Protein AF-A0AAU7KB43-F1 (afdb_monomer)

InterPro domains:
  IPR034660 DinB/YfiT-like putative metalloenzymes [G3DSA:1.20.120.450] (26-171)
  IPR034660 DinB/YfiT-like putative metalloenzymes [SSF109854] (47-167)

Radius of gyration: 18.93 Å; Cα contacts (8 Å, |Δi|>4): 191; chains: 1; bounding box: 60×30×42 Å

Solvent-accessible surface area (backbone atoms only — not comparable to full-atom values): 11422 Å² total; per-residue (Å²): 134,86,83,63,53,48,101,84,68,46,85,56,67,71,83,41,71,68,46,41,49,47,41,70,69,68,39,68,70,76,80,77,79,74,35,66,24,77,86,40,46,70,53,51,55,45,50,56,52,48,63,56,45,54,60,58,72,53,59,89,65,53,65,80,57,29,71,40,39,83,93,51,73,37,67,20,54,32,56,48,51,38,52,58,45,38,51,50,52,56,53,24,39,77,73,71,48,84,68,94,58,98,36,51,81,68,43,47,93,34,44,68,90,64,82,99,59,86,68,72,53,65,68,56,48,50,52,51,40,67,60,50,49,63,58,37,50,52,52,59,33,65,34,41,66,70,61,33,60,39,76,43,86,45,81,83,46,78,44,34,42,46,59,50,51,49,20,61,71,66,50,40,72,64,91,60,97,44,70,76,56,55,71,48,63,82,58,66,67,134

Secondary structure (DSSP, 8-state):
----B-TTSPBP-TTSHHHHHHHHHHS-SS-----SSGGGHHHHHHHHHHHHHHHHHTTT--HHHHT--TTSSSPPHHHHHHHHHHHHHHHHHHTT-----TTHHHHGGG----TT--PPPHHHHHHHHHHHHHHHHHHHHH--HHHHTPEEEETTEEEEHHHHHHHHHHTPPPS-TTS-SSSS-SS---

Foldseek 3Di:
DDQQADPVRDHDDCPDPVNVVCCPPVPDPPCPLPAQDPLCPVLLVLLVVVLVVVVVVCPPDDQVQQCDPVPDQWHGNLQLLLLLLVLLCVLLVLLVNNDDALNCVVCPLHDDDDPPDRHDGPVRSNVSSVVSSVSSSVSSRHDDPVSQQDWDDAVFDIDGSVVSSCCQSVLDDDPPPGHPHHSNRSTHDD

pLDDT: mean 81.18, std 18.62, range [37.91, 98.31]

Organism: NCBI:txid3149230

Structure (mmCIF, N/CA/C/O backbone):
data_AF-A0AAU7KB43-F1
#
_entry.id   AF-A0AAU7KB43-F1
#
loop_
_atom_site.group_PDB
_atom_site.id
_atom_site.type_symbol
_atom_site.label_atom_id
_atom_site.label_alt_id
_atom_site.label_comp_id
_atom_site.label_asym_id
_atom_site.label_entity_id
_atom_site.label_seq_id
_atom_site.pdbx_PDB_ins_code
_atom_site.Cartn_x
_atom_site.Cartn_y
_atom_site.Cartn_z
_atom_site.occupancy
_atom_site.B_iso_or_equiv
_atom_site.auth_seq_id
_atom_site.auth_comp_id
_atom_site.auth_asym_id
_atom_site.auth_atom_id
_atom_site.pdbx_PDB_model_num
ATOM 1 N N . MET A 1 1 ? 38.965 2.404 2.030 1.00 37.91 1 MET A N 1
ATOM 2 C CA . MET A 1 1 ? 38.355 2.187 3.359 1.00 37.91 1 MET A CA 1
ATOM 3 C C . MET A 1 1 ? 37.377 3.333 3.569 1.00 37.91 1 MET A C 1
ATOM 5 O O . MET A 1 1 ? 37.852 4.463 3.550 1.00 37.91 1 MET A O 1
ATOM 9 N N . PRO A 1 2 ? 36.051 3.115 3.601 1.00 43.31 2 PRO A N 1
ATOM 10 C CA . PRO A 1 2 ? 35.123 4.234 3.714 1.00 43.31 2 PRO A CA 1
ATOM 11 C C . PRO A 1 2 ? 35.203 4.833 5.126 1.00 43.31 2 PRO A C 1
ATOM 13 O O . PRO A 1 2 ? 35.286 4.100 6.113 1.00 43.31 2 PRO A O 1
ATOM 16 N N . LEU A 1 3 ? 35.244 6.164 5.193 1.00 44.00 3 LEU A N 1
ATOM 17 C CA . LEU A 1 3 ? 35.245 6.949 6.429 1.00 44.00 3 LEU A CA 1
ATOM 18 C C . LEU A 1 3 ? 33.917 6.756 7.176 1.00 44.00 3 LEU A C 1
ATOM 20 O O . LEU A 1 3 ? 32.848 6.763 6.572 1.00 44.00 3 LEU A O 1
ATOM 24 N N . LYS A 1 4 ? 34.014 6.555 8.491 1.00 60.66 4 LYS A N 1
ATOM 25 C CA . LYS A 1 4 ? 32.954 6.096 9.402 1.00 60.66 4 LYS A CA 1
ATOM 26 C C . LYS A 1 4 ? 32.396 7.255 10.244 1.00 60.66 4 LYS A C 1
ATOM 28 O O . LYS A 1 4 ? 32.398 7.188 11.471 1.00 60.66 4 LYS A O 1
ATOM 33 N N . ILE A 1 5 ? 31.951 8.311 9.569 1.00 65.06 5 ILE A N 1
ATOM 34 C CA . ILE A 1 5 ? 31.422 9.536 10.188 1.00 65.06 5 ILE A CA 1
ATOM 35 C C . ILE A 1 5 ? 29.884 9.539 10.219 1.00 65.06 5 ILE A C 1
ATOM 37 O O . ILE A 1 5 ? 29.258 8.976 9.320 1.00 65.06 5 ILE A O 1
ATOM 41 N N . ASP A 1 6 ? 29.267 10.146 11.239 1.00 65.69 6 ASP A N 1
ATOM 42 C CA . ASP A 1 6 ? 27.815 10.398 11.251 1.00 65.69 6 ASP A CA 1
ATOM 43 C C . ASP A 1 6 ? 27.421 11.538 10.289 1.00 65.69 6 ASP A C 1
ATOM 45 O O . ASP A 1 6 ? 28.261 12.201 9.677 1.00 65.69 6 ASP A O 1
ATOM 49 N N . PHE A 1 7 ? 26.113 11.800 10.181 1.00 50.91 7 PHE A N 1
ATOM 50 C CA . PHE A 1 7 ? 25.550 12.926 9.424 1.00 50.91 7 PHE A CA 1
ATOM 51 C C . PHE A 1 7 ? 26.081 14.308 9.854 1.00 50.91 7 PHE A C 1
ATOM 53 O O . PHE A 1 7 ? 25.924 15.273 9.108 1.00 50.91 7 PHE A O 1
ATOM 60 N N . TYR A 1 8 ? 26.699 14.411 11.033 1.00 60.03 8 TYR A N 1
ATOM 61 C CA . TYR A 1 8 ? 27.270 15.634 11.592 1.00 60.03 8 T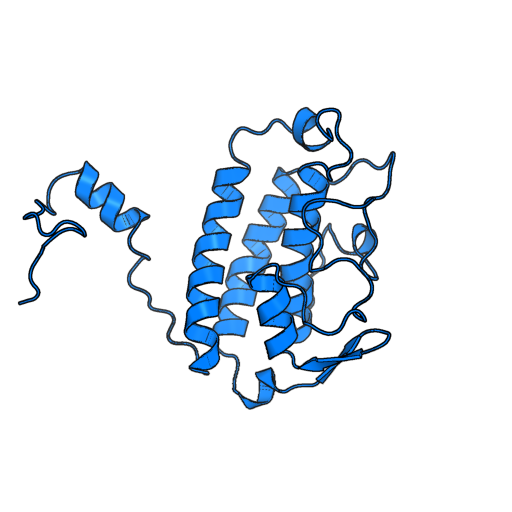YR A CA 1
ATOM 62 C C . TYR A 1 8 ? 28.804 15.679 11.495 1.00 60.03 8 TYR A C 1
ATOM 64 O O . TYR A 1 8 ? 29.410 16.654 11.935 1.00 60.03 8 TYR A O 1
ATOM 72 N N . GLY A 1 9 ? 29.436 14.670 10.887 1.00 68.00 9 GLY A N 1
ATOM 73 C CA . GLY A 1 9 ? 30.885 14.596 10.716 1.00 68.00 9 GLY A CA 1
ATOM 74 C C . GLY A 1 9 ? 31.656 14.111 11.947 1.00 68.00 9 GLY A C 1
ATOM 75 O O . GLY A 1 9 ? 32.874 14.266 11.976 1.00 68.00 9 GLY A O 1
ATOM 76 N N . ASN A 1 10 ? 30.989 13.534 12.951 1.00 74.69 10 ASN A N 1
ATOM 77 C CA . ASN A 1 10 ? 31.651 12.968 14.126 1.00 74.69 10 ASN A CA 1
ATOM 78 C C . ASN A 1 10 ? 32.084 11.523 13.879 1.00 74.69 10 ASN A C 1
ATOM 80 O O . ASN A 1 10 ? 31.395 10.766 13.194 1.00 74.69 10 ASN A O 1
ATOM 84 N N . ASP A 1 11 ? 33.184 11.117 14.513 1.00 71.06 11 ASP A N 1
ATOM 85 C CA . ASP A 1 11 ? 33.605 9.719 14.550 1.00 71.06 11 ASP A CA 1
ATOM 86 C C . ASP A 1 11 ? 32.610 8.881 15.359 1.00 71.06 11 ASP A C 1
ATOM 88 O O . ASP A 1 11 ? 32.378 9.115 16.548 1.00 71.06 11 ASP A O 1
ATOM 92 N N . VAL A 1 12 ? 32.033 7.871 14.712 1.00 72.06 12 VAL A N 1
ATOM 93 C CA . VAL A 1 12 ? 31.044 6.989 15.332 1.00 72.06 12 VAL A CA 1
ATOM 94 C C . VAL A 1 12 ? 31.698 5.682 15.768 1.00 72.06 12 VAL A C 1
ATOM 96 O O . VAL A 1 12 ? 32.323 4.980 14.967 1.00 72.06 12 VAL A O 1
ATOM 99 N N . ASN A 1 13 ? 31.499 5.294 17.032 1.00 75.44 13 ASN A N 1
ATOM 100 C CA . ASN A 1 13 ? 31.830 3.946 17.48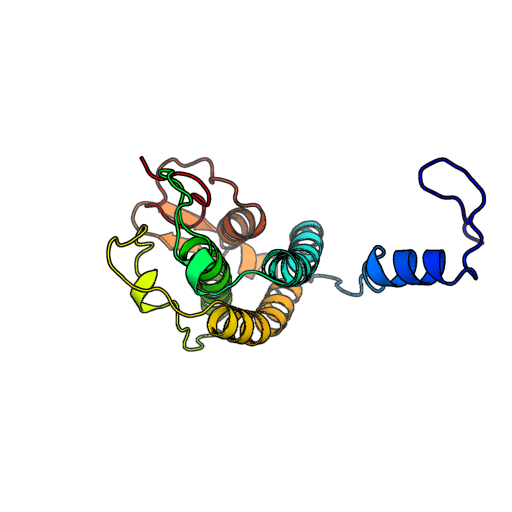9 1.00 75.44 13 ASN A CA 1
ATOM 101 C C . ASN A 1 13 ? 30.734 2.958 17.058 1.00 75.44 13 ASN A C 1
ATOM 103 O O . ASN A 1 13 ? 29.716 2.777 17.729 1.00 75.44 13 ASN A O 1
ATOM 107 N N . TRP A 1 14 ? 30.970 2.300 15.926 1.00 62.88 14 TRP A N 1
ATOM 108 C CA . TRP A 1 14 ? 30.061 1.321 15.322 1.00 62.88 14 TRP A CA 1
ATOM 109 C C . TRP A 1 14 ? 29.949 -0.010 16.077 1.00 62.88 14 TRP A C 1
ATOM 111 O O . TRP A 1 14 ? 29.195 -0.868 15.639 1.00 62.88 14 TRP A O 1
ATOM 121 N N . ASN A 1 15 ? 30.679 -0.193 17.182 1.00 70.31 15 ASN A N 1
ATOM 122 C CA . ASN A 1 15 ? 30.621 -1.406 18.005 1.00 70.31 15 ASN A CA 1
ATOM 123 C C . ASN A 1 15 ? 29.765 -1.233 19.274 1.00 70.31 15 ASN A C 1
ATOM 125 O O . ASN A 1 15 ? 29.606 -2.183 20.038 1.00 70.31 15 ASN A O 1
ATOM 129 N N . GLU A 1 16 ? 29.227 -0.036 19.519 1.00 78.50 16 GLU A N 1
ATOM 130 C CA . GLU A 1 16 ? 28.326 0.223 20.646 1.00 78.50 16 GLU A CA 1
ATOM 131 C C . GLU A 1 16 ? 26.918 -0.344 20.366 1.00 78.50 16 GLU A C 1
ATOM 133 O O . GLU A 1 16 ? 26.405 -0.178 19.254 1.00 78.50 16 GLU A O 1
ATOM 138 N N . PRO A 1 17 ? 26.244 -0.980 21.347 1.00 73.62 17 PRO A N 1
ATOM 139 C CA . PRO A 1 17 ? 24.965 -1.662 21.128 1.00 73.62 17 PRO A CA 1
ATOM 140 C C . PRO A 1 17 ? 23.857 -0.761 20.575 1.00 73.62 17 PRO A C 1
ATOM 142 O O . PRO A 1 17 ? 23.062 -1.201 19.748 1.00 73.62 17 PRO A O 1
ATOM 145 N N . LEU A 1 18 ? 23.805 0.504 21.003 1.00 61.69 18 LEU A N 1
ATOM 146 C CA . LEU A 1 18 ? 22.820 1.476 20.518 1.00 61.69 18 LEU A CA 1
ATOM 147 C C . LEU A 1 18 ? 23.100 1.907 19.079 1.00 61.69 18 LEU A C 1
ATOM 149 O O . LEU A 1 18 ? 22.168 2.087 18.302 1.00 61.69 18 LEU A O 1
ATOM 153 N N . THR A 1 19 ? 24.368 2.025 18.702 1.00 65.06 19 THR A N 1
ATOM 154 C CA . THR A 1 19 ? 24.777 2.370 17.341 1.00 65.06 19 THR A CA 1
ATOM 155 C C . THR A 1 19 ? 24.582 1.200 16.393 1.00 65.06 19 THR A C 1
ATOM 157 O O . THR A 1 19 ? 24.140 1.414 15.276 1.00 65.06 19 THR A O 1
ATOM 160 N N . LEU A 1 20 ? 24.827 -0.035 16.842 1.00 58.09 20 LEU A N 1
ATOM 161 C CA . LEU A 1 20 ? 24.468 -1.252 16.110 1.00 58.09 20 LEU A CA 1
ATOM 162 C C . LEU A 1 20 ? 22.954 -1.406 15.968 1.00 58.09 20 LEU A C 1
ATOM 164 O O . LEU A 1 20 ? 22.487 -1.812 14.912 1.00 58.09 20 LEU A O 1
ATOM 168 N N . PHE A 1 21 ? 22.183 -1.082 17.010 1.00 60.03 21 PHE A N 1
ATOM 169 C CA . PHE A 1 21 ? 20.724 -1.100 16.949 1.00 60.03 21 PHE A CA 1
ATOM 170 C C . PHE A 1 21 ? 20.213 -0.069 15.945 1.00 60.03 21 PHE A C 1
ATOM 172 O O . PHE A 1 21 ? 19.452 -0.426 15.058 1.00 60.03 21 PHE A O 1
ATOM 179 N N . LEU A 1 22 ? 20.672 1.183 16.033 1.00 55.81 22 LEU A N 1
ATOM 180 C CA . LEU A 1 22 ? 20.300 2.246 15.102 1.00 55.81 22 LEU A CA 1
ATOM 181 C C . LEU A 1 22 ? 20.827 1.983 13.689 1.00 55.81 22 LEU A C 1
ATOM 183 O O . LEU A 1 22 ? 20.107 2.260 12.748 1.00 55.81 22 LEU A O 1
ATOM 187 N N . PHE A 1 23 ? 22.020 1.417 13.509 1.00 57.56 23 PHE A N 1
ATOM 188 C CA . PHE A 1 23 ? 22.514 1.006 12.195 1.00 57.56 23 PHE A CA 1
ATOM 189 C C . PHE A 1 23 ? 21.621 -0.107 11.648 1.00 57.56 23 PHE A C 1
ATOM 191 O O . PHE A 1 23 ? 20.882 0.137 10.716 1.00 57.56 23 PHE A O 1
ATOM 198 N N . ASN A 1 24 ? 21.499 -1.249 12.320 1.00 55.78 24 ASN A N 1
ATOM 199 C CA . ASN A 1 24 ? 20.690 -2.372 11.833 1.00 55.78 24 ASN A CA 1
ATOM 200 C C . ASN A 1 24 ? 19.175 -2.077 11.694 1.00 55.78 24 ASN A C 1
ATOM 202 O O . ASN A 1 24 ? 18.480 -2.837 11.027 1.00 55.78 24 ASN A O 1
ATOM 206 N N . TYR A 1 25 ? 18.640 -1.024 12.333 1.00 53.62 25 TYR A N 1
ATOM 207 C CA . TYR A 1 25 ? 17.229 -0.611 12.206 1.00 53.62 25 TYR A CA 1
ATOM 208 C C . TYR A 1 25 ? 16.983 0.640 11.345 1.00 53.62 25 TYR A C 1
ATOM 210 O O . TYR A 1 25 ? 15.862 0.801 10.857 1.00 53.62 25 TYR A O 1
ATOM 218 N N . LEU A 1 26 ? 17.951 1.557 11.218 1.00 45.59 26 LEU A N 1
ATOM 219 C CA . LEU A 1 26 ? 17.824 2.817 10.463 1.00 45.59 26 LEU A CA 1
ATOM 220 C C . LEU A 1 26 ? 18.656 2.837 9.187 1.00 45.59 26 LEU A C 1
ATOM 222 O O . LEU A 1 26 ? 18.338 3.617 8.289 1.00 45.59 26 LEU A O 1
ATOM 226 N N . THR A 1 27 ? 19.687 1.999 9.068 1.00 44.88 27 THR A N 1
ATOM 227 C CA . THR A 1 27 ? 20.104 1.599 7.734 1.00 44.88 27 THR A CA 1
ATOM 228 C C . THR A 1 27 ? 19.034 0.652 7.223 1.00 44.88 27 THR A C 1
ATOM 230 O O . THR A 1 27 ? 18.644 -0.269 7.948 1.00 44.88 27 THR A O 1
ATOM 233 N N . PRO A 1 28 ? 18.541 0.846 5.990 1.00 48.59 28 PRO A N 1
ATOM 234 C CA . PRO A 1 28 ? 17.959 -0.274 5.271 1.00 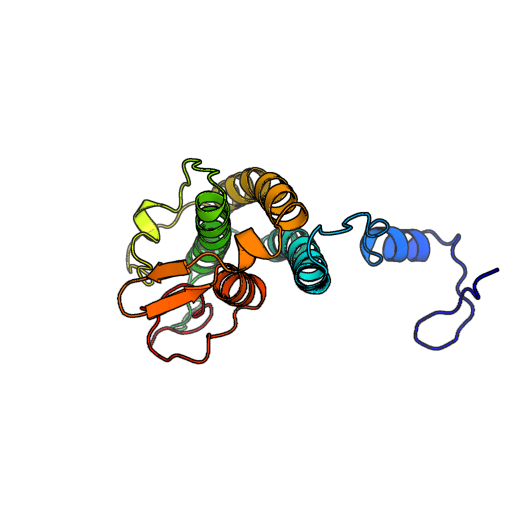48.59 28 PRO A CA 1
ATOM 235 C C . PRO A 1 28 ? 18.921 -1.447 5.483 1.00 48.59 28 PRO A C 1
ATOM 237 O O . PRO A 1 28 ? 20.129 -1.236 5.330 1.00 48.59 28 PRO A O 1
ATOM 240 N N . ASN A 1 29 ? 18.441 -2.628 5.899 1.00 49.75 29 ASN A N 1
ATOM 241 C CA . ASN A 1 29 ? 19.209 -3.854 5.650 1.00 49.75 29 ASN A CA 1
ATOM 242 C C . ASN A 1 29 ? 19.761 -3.686 4.240 1.00 49.75 29 ASN A C 1
ATOM 244 O O . ASN A 1 29 ? 18.932 -3.384 3.379 1.00 49.75 29 ASN A O 1
ATOM 248 N N . ASP A 1 30 ? 21.092 -3.698 4.085 1.00 49.09 30 ASP A N 1
ATOM 249 C CA . ASP A 1 30 ? 21.820 -3.376 2.851 1.00 49.09 30 ASP A CA 1
ATOM 250 C C . ASP A 1 30 ? 20.881 -3.456 1.652 1.00 49.09 30 ASP A C 1
ATOM 252 O O . ASP A 1 30 ? 20.410 -4.555 1.380 1.00 49.09 30 ASP A O 1
ATOM 256 N N . MET A 1 31 ? 20.477 -2.326 1.045 1.00 52.38 31 MET A N 1
ATOM 257 C CA . MET A 1 31 ? 19.437 -2.338 0.005 1.00 52.38 31 MET A CA 1
ATOM 258 C C . MET A 1 31 ? 19.837 -3.305 -1.117 1.00 52.38 31 MET A C 1
ATOM 260 O O . MET A 1 31 ? 20.535 -2.931 -2.056 1.00 52.38 31 MET A O 1
ATOM 264 N N . GLU A 1 32 ? 19.384 -4.552 -1.018 1.00 60.53 32 GLU A N 1
ATOM 265 C CA . GLU A 1 32 ? 19.595 -5.606 -2.007 1.00 60.53 32 GLU A CA 1
ATOM 266 C C . GLU A 1 32 ? 18.574 -5.486 -3.142 1.00 60.53 32 GLU A C 1
ATOM 268 O O . GLU A 1 32 ? 18.599 -6.248 -4.108 1.00 60.53 32 GLU A O 1
ATOM 273 N N . VAL A 1 33 ? 17.661 -4.516 -3.064 1.00 66.94 33 VAL A N 1
ATOM 274 C CA . VAL A 1 33 ? 16.666 -4.304 -4.104 1.00 66.94 33 VAL A CA 1
ATOM 275 C C . VAL A 1 33 ? 17.293 -3.528 -5.251 1.00 66.94 33 VAL A C 1
ATOM 277 O O . VAL A 1 33 ? 17.340 -2.301 -5.268 1.00 66.94 33 VAL A O 1
ATOM 280 N N . THR A 1 34 ? 17.760 -4.280 -6.242 1.00 87.19 34 THR A N 1
ATOM 281 C CA . THR A 1 34 ? 18.113 -3.764 -7.565 1.00 87.19 34 THR A CA 1
ATOM 282 C C . THR A 1 34 ? 16.897 -3.941 -8.474 1.00 87.19 34 THR A C 1
ATOM 284 O O . THR A 1 34 ? 16.710 -5.032 -9.017 1.00 87.19 34 THR A O 1
ATOM 287 N N . PRO A 1 35 ? 16.014 -2.932 -8.609 1.00 94.56 35 PRO A N 1
ATOM 288 C CA . PRO A 1 35 ? 14.860 -3.071 -9.480 1.00 94.56 35 PRO A CA 1
ATOM 289 C C . PRO A 1 35 ? 15.298 -3.184 -10.940 1.00 94.56 35 PRO A C 1
ATOM 291 O O . PRO A 1 35 ? 16.284 -2.581 -11.360 1.00 94.56 35 PRO A O 1
ATOM 294 N N . THR A 1 36 ? 14.517 -3.918 -11.726 1.00 96.88 36 THR A N 1
ATOM 295 C CA . THR A 1 36 ? 14.760 -4.117 -13.161 1.00 96.88 36 THR A CA 1
ATOM 296 C C . THR A 1 36 ? 14.714 -2.789 -13.921 1.00 96.88 36 THR A C 1
ATOM 298 O O . THR A 1 36 ? 15.562 -2.531 -14.771 1.00 96.88 36 THR A O 1
ATOM 301 N N . SER A 1 37 ? 13.759 -1.916 -13.583 1.00 97.25 37 SER A N 1
ATOM 302 C CA . SER A 1 37 ? 13.739 -0.525 -14.039 1.00 97.25 37 SER A CA 1
ATOM 303 C C . SER A 1 37 ? 14.386 0.403 -13.011 1.00 97.25 37 SER A C 1
ATOM 305 O O . SER A 1 37 ? 13.946 0.490 -11.862 1.00 97.25 37 SER A O 1
ATOM 307 N N . ASN A 1 38 ? 15.351 1.216 -13.447 1.00 95.38 38 ASN A N 1
ATOM 308 C CA . ASN A 1 38 ? 15.964 2.251 -12.604 1.00 95.38 38 ASN A CA 1
ATOM 309 C C . ASN A 1 38 ? 14.946 3.289 -12.093 1.00 95.38 38 ASN A C 1
ATOM 311 O O . ASN A 1 38 ? 15.161 3.907 -11.050 1.00 95.38 38 ASN A O 1
ATOM 315 N N . ARG A 1 39 ? 13.811 3.465 -12.787 1.00 95.50 39 ARG A N 1
ATOM 316 C CA . ARG A 1 39 ? 12.734 4.387 -12.380 1.00 95.50 39 ARG A CA 1
ATOM 317 C C . ARG A 1 39 ? 12.050 3.950 -11.085 1.00 95.50 39 ARG A C 1
ATOM 319 O O . ARG A 1 39 ? 11.432 4.774 -10.417 1.00 95.50 39 ARG A O 1
ATOM 326 N N . MET A 1 40 ? 12.164 2.672 -10.727 1.00 96.31 40 MET A N 1
ATOM 327 C CA . MET A 1 40 ? 11.541 2.100 -9.537 1.00 96.31 40 MET A CA 1
ATOM 328 C C . MET A 1 40 ? 12.383 2.259 -8.274 1.00 96.31 40 MET A C 1
ATOM 330 O O . MET A 1 40 ? 11.849 2.071 -7.187 1.00 96.31 40 MET A O 1
ATOM 334 N N . TYR A 1 41 ? 13.659 2.648 -8.372 1.00 93.12 41 TYR A N 1
ATOM 335 C CA . TYR A 1 41 ? 14.576 2.656 -7.226 1.00 93.12 41 TYR A CA 1
ATOM 336 C C . TYR A 1 41 ? 14.033 3.441 -6.027 1.00 93.12 41 TYR A C 1
ATOM 338 O O . TYR A 1 41 ? 13.865 2.887 -4.944 1.00 93.12 41 TYR A O 1
ATOM 346 N N . ALA A 1 42 ? 13.660 4.709 -6.232 1.00 91.12 42 ALA A N 1
ATOM 347 C CA . ALA A 1 42 ? 13.100 5.542 -5.166 1.00 91.12 42 ALA A CA 1
ATOM 348 C C . ALA A 1 42 ? 11.783 4.975 -4.604 1.00 91.12 42 ALA A C 1
ATOM 350 O O . ALA A 1 42 ? 11.529 5.068 -3.403 1.00 91.12 42 ALA A O 1
ATOM 351 N N . PHE A 1 43 ? 10.957 4.357 -5.453 1.00 93.62 43 PHE A N 1
ATOM 352 C CA . PHE A 1 43 ? 9.719 3.720 -5.016 1.00 93.62 43 PHE A CA 1
ATOM 353 C C . PHE A 1 43 ? 9.966 2.461 -4.193 1.00 93.62 43 PHE A C 1
ATOM 355 O O . PHE A 1 43 ? 9.234 2.248 -3.234 1.00 93.62 43 PHE A O 1
ATOM 362 N N . MET A 1 44 ? 11.003 1.678 -4.494 1.00 94.31 44 MET A N 1
ATOM 363 C CA . MET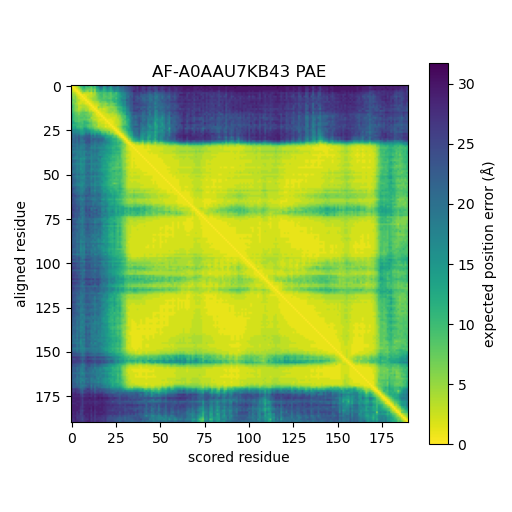 A 1 44 ? 11.366 0.517 -3.680 1.00 94.31 44 MET A CA 1
ATOM 364 C C . MET A 1 44 ? 11.813 0.934 -2.279 1.00 94.31 44 MET A C 1
ATOM 366 O O . MET A 1 44 ? 11.334 0.362 -1.301 1.00 94.31 44 MET A O 1
ATOM 370 N N . VAL A 1 45 ? 12.612 2.002 -2.165 1.00 90.44 45 VAL A N 1
ATOM 371 C CA . VAL A 1 45 ? 12.999 2.561 -0.857 1.00 90.44 45 VAL A CA 1
ATOM 372 C C . VAL A 1 45 ? 11.767 2.975 -0.047 1.00 90.44 45 VAL A C 1
ATOM 374 O O . VAL A 1 45 ? 11.619 2.604 1.119 1.00 90.44 45 VAL A O 1
ATOM 377 N N . LEU A 1 46 ? 10.845 3.722 -0.667 1.00 90.19 46 LEU A N 1
ATOM 378 C CA . LEU A 1 46 ? 9.601 4.139 -0.014 1.00 90.19 46 LEU A CA 1
ATOM 379 C C . LEU A 1 46 ? 8.730 2.941 0.370 1.00 90.19 46 LEU A C 1
ATOM 381 O O . LEU A 1 46 ? 8.168 2.910 1.466 1.00 90.19 46 LEU A O 1
ATOM 385 N N . TYR A 1 47 ? 8.638 1.944 -0.510 1.00 93.31 47 TYR A N 1
ATOM 386 C CA . TYR A 1 47 ? 7.847 0.743 -0.293 1.00 93.31 47 TYR A CA 1
ATOM 387 C C . TYR A 1 47 ? 8.304 -0.010 0.958 1.00 93.31 47 TYR A C 1
ATOM 389 O O . TYR A 1 47 ? 7.480 -0.345 1.815 1.00 93.31 47 TYR A O 1
ATOM 397 N N . GLU A 1 48 ? 9.606 -0.257 1.094 1.00 90.50 48 GLU A N 1
ATOM 398 C CA . GLU A 1 48 ? 10.189 -0.941 2.252 1.00 90.50 48 GLU A CA 1
ATOM 399 C C . GLU A 1 48 ? 9.982 -0.148 3.539 1.00 90.50 48 GLU A C 1
ATOM 401 O O . GLU A 1 48 ? 9.478 -0.677 4.537 1.00 90.50 48 GLU A O 1
ATOM 406 N N . MET A 1 49 ? 10.281 1.151 3.490 1.00 88.56 49 MET A N 1
ATOM 407 C CA . MET A 1 49 ? 10.118 2.051 4.624 1.00 88.56 49 MET A CA 1
ATOM 408 C C . MET A 1 49 ? 8.666 2.058 5.129 1.00 88.56 49 MET A C 1
ATOM 410 O O . MET A 1 49 ? 8.416 1.867 6.324 1.00 88.56 49 MET A O 1
ATOM 414 N N . TYR A 1 50 ? 7.692 2.205 4.226 1.00 90.38 50 TYR A N 1
ATOM 415 C CA . TYR A 1 50 ? 6.268 2.193 4.569 1.00 90.38 50 TYR A CA 1
ATOM 416 C C . TYR A 1 50 ? 5.776 0.830 5.042 1.00 90.38 50 TYR A C 1
ATOM 418 O O . TYR A 1 50 ? 4.936 0.774 5.942 1.00 90.38 50 TYR A O 1
ATOM 426 N N . THR A 1 51 ? 6.334 -0.265 4.515 1.00 92.38 51 THR A N 1
ATOM 427 C CA . THR A 1 51 ? 6.015 -1.626 4.975 1.00 92.38 51 THR A CA 1
ATOM 428 C C . THR A 1 51 ? 6.258 -1.773 6.473 1.00 92.38 51 THR A C 1
ATOM 430 O O . THR A 1 51 ? 5.392 -2.286 7.186 1.00 92.38 51 THR A O 1
ATOM 433 N N . GLY A 1 52 ? 7.398 -1.275 6.960 1.00 88.81 52 GLY A N 1
ATOM 434 C CA . GLY A 1 52 ? 7.724 -1.276 8.384 1.00 88.81 52 GLY A CA 1
ATOM 435 C C . GLY A 1 52 ? 6.990 -0.198 9.186 1.00 88.81 52 GLY A C 1
ATOM 436 O O . GLY A 1 52 ? 6.550 -0.466 10.306 1.00 88.81 52 GLY A O 1
ATOM 437 N N . PHE A 1 53 ? 6.846 1.017 8.643 1.00 92.12 53 PHE A N 1
ATOM 438 C CA . PHE A 1 53 ? 6.211 2.123 9.368 1.00 92.12 53 PHE A CA 1
ATOM 439 C C . PHE A 1 53 ? 4.745 1.878 9.682 1.00 92.12 53 PHE A C 1
ATOM 441 O O . PHE A 1 53 ? 4.347 2.195 10.799 1.00 92.12 53 PHE A O 1
ATOM 448 N N . LEU A 1 54 ? 3.968 1.267 8.781 1.00 92.81 54 LEU A N 1
ATOM 449 C CA . LEU A 1 54 ? 2.564 0.982 9.077 1.00 92.81 54 LEU A CA 1
ATOM 450 C C . LEU A 1 54 ? 2.430 0.116 10.339 1.00 92.81 54 LEU A C 1
ATOM 452 O O . LEU A 1 54 ? 1.667 0.445 11.239 1.00 92.81 54 LEU A O 1
ATOM 456 N N . LEU A 1 55 ? 3.230 -0.948 10.457 1.00 95.00 55 LEU A N 1
ATOM 457 C CA . LEU A 1 55 ? 3.178 -1.845 11.617 1.00 95.00 55 LEU A CA 1
ATOM 458 C C . LEU A 1 55 ? 3.531 -1.130 12.926 1.00 95.00 55 LEU A C 1
ATOM 460 O O . LEU A 1 55 ? 2.914 -1.393 13.955 1.00 95.00 55 LEU A O 1
ATOM 464 N N . ARG A 1 56 ? 4.506 -0.216 12.885 1.00 94.25 56 ARG A N 1
ATOM 465 C CA . ARG A 1 56 ? 4.895 0.593 14.048 1.00 94.25 56 ARG A CA 1
ATOM 466 C C . ARG A 1 56 ? 3.830 1.625 14.408 1.00 94.25 56 ARG A C 1
ATOM 468 O O . ARG A 1 56 ? 3.551 1.801 15.586 1.00 94.25 56 ARG A O 1
ATOM 475 N N . ALA A 1 57 ? 3.217 2.262 13.413 1.00 94.12 57 ALA A N 1
ATOM 476 C CA . ALA A 1 57 ? 2.167 3.256 13.616 1.00 94.12 57 ALA A CA 1
ATOM 477 C C . ALA A 1 57 ? 0.902 2.657 14.250 1.00 94.12 57 ALA A C 1
ATOM 479 O O . ALA A 1 57 ? 0.208 3.343 14.991 1.00 94.12 57 ALA A O 1
ATOM 480 N N . LEU A 1 58 ? 0.611 1.381 13.981 1.00 95.69 58 LEU A N 1
ATOM 481 C CA . LEU A 1 58 ? -0.544 0.679 14.550 1.00 95.69 58 LEU A CA 1
ATOM 482 C C . LEU A 1 58 ? -0.270 0.054 15.926 1.00 95.69 58 LEU A C 1
ATOM 484 O O . LEU A 1 58 ? -1.202 -0.402 16.590 1.00 95.69 58 LEU A O 1
ATOM 488 N N . ALA A 1 59 ? 0.990 -0.004 16.362 1.00 94.81 59 ALA A N 1
ATOM 489 C CA . ALA A 1 59 ? 1.355 -0.653 17.613 1.00 94.81 59 ALA A CA 1
ATOM 490 C C . ALA A 1 59 ? 0.750 0.085 18.819 1.00 94.81 59 ALA A C 1
ATOM 492 O O . ALA A 1 59 ? 0.936 1.286 18.990 1.00 94.81 59 ALA A O 1
ATOM 493 N N . GLY A 1 60 ? 0.039 -0.653 19.677 1.00 94.25 60 GLY A N 1
ATOM 494 C CA . GLY A 1 60 ? -0.577 -0.107 20.890 1.00 94.25 60 GLY A CA 1
ATOM 495 C C . GLY A 1 60 ? -1.909 0.620 20.676 1.00 94.25 60 GLY A C 1
ATOM 496 O O . GLY A 1 60 ? -2.475 1.110 21.650 1.00 94.25 60 GLY A O 1
ATOM 497 N N . ILE A 1 61 ? -2.436 0.674 19.447 1.00 95.50 61 ILE A N 1
ATOM 498 C CA . ILE A 1 61 ? -3.778 1.209 19.194 1.00 95.50 61 ILE A CA 1
ATOM 499 C C . ILE A 1 61 ? -4.825 0.145 19.535 1.00 95.50 61 ILE A C 1
ATOM 501 O O . ILE A 1 61 ? -4.881 -0.917 18.911 1.00 95.50 61 ILE A O 1
ATOM 505 N N . ASP A 1 62 ? -5.690 0.452 20.500 1.00 94.75 62 ASP A N 1
ATOM 506 C CA . ASP A 1 62 ? -6.852 -0.373 20.819 1.00 94.75 62 ASP A CA 1
ATOM 507 C C . ASP A 1 62 ? -7.860 -0.364 19.659 1.00 94.75 62 ASP A C 1
ATOM 509 O O . ASP A 1 62 ? -8.192 0.681 19.094 1.00 94.75 62 ASP A O 1
ATOM 513 N N . GLN A 1 63 ? -8.453 -1.523 19.361 1.00 92.19 63 GLN A N 1
ATOM 514 C CA . GLN A 1 63 ? -9.427 -1.656 18.270 1.00 92.19 63 GLN A CA 1
ATOM 515 C C . GLN A 1 63 ? -10.629 -0.708 18.421 1.00 92.19 63 GLN A C 1
ATOM 517 O O . GLN A 1 63 ? -11.123 -0.165 17.436 1.00 92.19 63 GLN A O 1
ATOM 522 N N . LYS A 1 64 ? -11.087 -0.473 19.657 1.00 92.62 64 LYS A N 1
ATOM 523 C CA . LYS A 1 64 ? -12.189 0.461 19.947 1.00 92.62 64 LYS A CA 1
ATOM 524 C C . LYS A 1 64 ? -11.850 1.902 19.547 1.00 92.62 64 LYS A C 1
ATOM 526 O O . LYS A 1 64 ? -12.747 2.666 19.212 1.00 92.62 64 LYS A O 1
ATOM 531 N N . ASP A 1 65 ? -10.575 2.276 19.615 1.00 94.00 65 ASP A N 1
ATOM 532 C CA . ASP A 1 65 ? -10.105 3.621 19.300 1.00 94.00 65 ASP A CA 1
ATOM 533 C C . ASP A 1 65 ? -9.807 3.749 17.806 1.00 94.00 65 ASP A C 1
ATOM 535 O O . ASP A 1 65 ? -10.055 4.801 17.222 1.00 94.00 65 ASP A O 1
ATOM 539 N N . ALA A 1 66 ? -9.422 2.649 17.151 1.00 94.69 66 ALA A N 1
ATOM 540 C CA . ALA A 1 66 ? -9.228 2.599 15.705 1.00 94.69 66 ALA A CA 1
ATOM 541 C C . ALA A 1 66 ? -10.498 2.918 14.886 1.00 94.69 66 ALA A C 1
ATOM 543 O O . ALA A 1 66 ? -10.405 3.331 13.729 1.00 94.69 66 ALA A O 1
ATOM 544 N N . GLN A 1 67 ? -11.679 2.734 15.480 1.00 93.31 67 GLN A N 1
ATOM 545 C CA . GLN A 1 67 ? -12.981 3.024 14.865 1.00 93.31 67 GLN A CA 1
ATOM 546 C C . GLN A 1 67 ? -13.457 4.467 15.105 1.00 93.31 67 GLN A C 1
ATOM 548 O O . GLN A 1 67 ? -14.498 4.870 14.595 1.00 93.31 67 GLN A O 1
ATOM 553 N N . LYS A 1 68 ? -12.732 5.270 15.894 1.00 91.62 68 LYS A N 1
ATOM 554 C CA . LYS A 1 68 ? -13.161 6.628 16.250 1.00 91.62 68 LYS A CA 1
ATOM 555 C C . LYS A 1 68 ? -12.520 7.659 15.332 1.00 91.62 68 LYS A C 1
ATOM 557 O O . LYS A 1 68 ? -11.317 7.631 15.095 1.00 91.62 68 LYS A O 1
ATOM 562 N N . ARG A 1 69 ? -13.306 8.659 14.929 1.00 88.81 69 ARG A N 1
ATOM 563 C CA . ARG A 1 69 ? -12.815 9.868 14.240 1.00 88.81 69 ARG A CA 1
ATOM 564 C C . ARG A 1 69 ? -12.255 10.935 15.196 1.00 88.81 69 ARG A C 1
ATOM 566 O O . ARG A 1 69 ? -12.024 12.072 14.796 1.00 88.81 69 ARG A O 1
ATOM 573 N N . LEU A 1 70 ? -12.086 10.595 16.480 1.00 86.00 70 LEU A N 1
ATOM 574 C CA . LEU A 1 70 ? -11.565 11.474 17.542 1.00 86.00 70 LEU A CA 1
ATOM 575 C C . LEU A 1 70 ? -12.274 12.844 17.640 1.00 86.00 70 LEU A C 1
ATOM 577 O O . LEU A 1 70 ? -11.659 13.842 17.997 1.00 86.00 70 LEU A O 1
ATOM 581 N N . GLY A 1 71 ? -13.573 12.894 17.322 1.00 83.44 71 GLY A N 1
ATOM 582 C CA . GLY A 1 71 ? -14.359 14.135 17.333 1.00 83.44 71 GLY A CA 1
ATOM 583 C C . GLY A 1 71 ? -14.119 15.055 16.130 1.00 83.44 71 GLY A C 1
ATOM 584 O O . GLY A 1 71 ? -14.452 16.233 16.197 1.00 83.44 71 GLY A O 1
ATOM 585 N N . THR A 1 72 ? -13.542 14.536 15.045 1.00 85.19 72 THR A N 1
ATOM 586 C CA . THR A 1 72 ? -13.255 15.277 13.807 1.00 85.19 72 THR A CA 1
ATOM 587 C C . THR A 1 72 ? -13.996 14.674 12.608 1.00 85.19 72 THR A C 1
ATOM 589 O O . THR A 1 72 ? -14.592 13.601 12.712 1.00 85.19 72 THR A O 1
ATOM 592 N N . THR A 1 73 ? -13.931 15.343 11.454 1.00 82.31 73 THR A N 1
ATOM 593 C CA . THR A 1 73 ? -14.394 14.805 10.161 1.00 82.31 73 THR A CA 1
ATOM 594 C C . THR A 1 73 ? -13.360 13.901 9.485 1.00 82.31 73 THR A C 1
ATOM 596 O O . THR A 1 73 ? -13.660 13.293 8.459 1.00 82.31 73 THR A O 1
ATOM 599 N N . ALA A 1 74 ? -12.156 13.759 10.053 1.00 81.75 74 ALA A N 1
ATOM 600 C CA . ALA A 1 74 ? -11.129 12.887 9.498 1.00 81.75 74 ALA A CA 1
ATOM 601 C C . ALA A 1 74 ? -11.595 11.423 9.472 1.00 81.75 74 ALA A C 1
ATOM 603 O O . ALA A 1 74 ? -12.448 10.998 10.259 1.00 81.75 74 ALA A O 1
ATOM 604 N N . ASN A 1 75 ? -11.017 10.635 8.569 1.00 88.00 75 ASN A N 1
ATOM 605 C CA . ASN A 1 75 ? -11.270 9.199 8.531 1.00 88.00 75 ASN A CA 1
ATOM 606 C C . ASN A 1 75 ? -10.662 8.537 9.775 1.00 88.00 75 ASN A C 1
ATOM 608 O O . ASN A 1 75 ? -9.572 8.899 10.217 1.00 88.00 75 ASN A O 1
ATOM 612 N N . HIS A 1 76 ? -11.364 7.567 10.361 1.00 91.75 76 HIS A N 1
ATOM 613 C CA . HIS A 1 76 ? -10.829 6.828 11.504 1.00 91.75 76 HIS A CA 1
ATOM 614 C C . HIS A 1 76 ? -9.700 5.878 11.067 1.00 91.75 76 HIS A C 1
ATOM 616 O O . HIS A 1 76 ? -9.603 5.480 9.902 1.00 91.75 76 HIS A O 1
ATOM 622 N N . MET A 1 77 ? -8.848 5.475 12.013 1.00 93.31 77 MET A N 1
ATOM 623 C CA . MET A 1 77 ? -7.639 4.687 11.729 1.00 93.31 77 MET A CA 1
ATOM 624 C C . MET A 1 77 ? -7.917 3.362 11.014 1.00 93.31 77 MET A C 1
ATOM 626 O O . MET A 1 77 ? -7.130 2.963 10.157 1.00 93.31 77 MET A O 1
ATOM 630 N N . ALA A 1 78 ? -9.021 2.680 11.329 1.00 94.62 78 ALA A N 1
ATOM 631 C CA . ALA A 1 78 ? -9.387 1.438 10.650 1.00 94.62 78 ALA A CA 1
ATOM 632 C C . ALA A 1 78 ? -9.697 1.662 9.158 1.00 94.62 78 ALA A C 1
ATOM 634 O O . ALA A 1 78 ? -9.261 0.862 8.333 1.00 94.62 78 ALA A O 1
ATOM 635 N N . TRP A 1 79 ? -10.352 2.772 8.789 1.00 93.19 79 TRP A N 1
ATOM 636 C CA . TRP A 1 79 ? -10.574 3.117 7.383 1.00 93.19 79 TRP A CA 1
ATOM 637 C C . TRP A 1 79 ? -9.249 3.405 6.685 1.00 93.19 79 TRP A C 1
ATOM 639 O O . TRP A 1 79 ? -8.970 2.800 5.658 1.00 93.19 79 TRP A O 1
ATOM 649 N N . ILE A 1 80 ? -8.407 4.262 7.279 1.00 91.62 80 ILE A N 1
ATOM 650 C CA . ILE A 1 80 ? -7.098 4.646 6.717 1.00 91.62 80 ILE A CA 1
ATOM 651 C C . ILE A 1 80 ? -6.223 3.406 6.505 1.00 91.62 80 ILE A C 1
ATOM 653 O O . ILE A 1 80 ? -5.612 3.232 5.457 1.00 91.62 80 ILE A O 1
ATOM 657 N N . THR A 1 81 ? -6.182 2.511 7.491 1.00 94.56 81 THR A N 1
ATOM 658 C CA . THR A 1 81 ? -5.409 1.269 7.388 1.00 94.56 81 THR A CA 1
ATOM 659 C C . THR A 1 81 ? -5.958 0.376 6.277 1.00 94.56 81 THR A C 1
ATOM 661 O O . THR A 1 81 ? -5.187 -0.144 5.471 1.00 94.56 81 THR A O 1
ATOM 664 N N . GLY A 1 82 ? -7.283 0.227 6.210 1.00 93.69 82 GLY A N 1
ATOM 665 C CA . GLY A 1 82 ? -7.952 -0.567 5.188 1.00 93.69 82 GLY A CA 1
ATOM 666 C C . GLY A 1 82 ? -7.683 -0.060 3.775 1.00 93.69 82 GLY A C 1
ATOM 667 O O . GLY A 1 82 ? -7.327 -0.857 2.912 1.00 93.69 82 GLY A O 1
ATOM 668 N N . SER A 1 83 ? -7.748 1.251 3.537 1.00 90.19 83 SER A N 1
ATOM 669 C CA . SER A 1 83 ? -7.446 1.799 2.215 1.00 90.19 83 SER A CA 1
ATOM 670 C C . SER A 1 83 ? -5.974 1.593 1.852 1.00 90.19 83 SER A C 1
ATOM 672 O O . SER A 1 83 ? -5.680 1.263 0.702 1.00 90.19 83 SER A O 1
ATOM 674 N N . VAL A 1 84 ? -5.031 1.714 2.802 1.00 92.06 84 VAL A N 1
ATOM 675 C CA . VAL A 1 84 ? -3.591 1.511 2.530 1.00 92.06 84 VAL A CA 1
ATOM 676 C C . VAL A 1 84 ? -3.331 0.055 2.131 1.00 92.06 84 VAL A C 1
ATOM 678 O O . VAL A 1 84 ? -2.590 -0.212 1.181 1.00 92.06 84 VAL A O 1
ATOM 681 N N . VAL A 1 85 ? -3.978 -0.892 2.817 1.00 94.88 85 VAL A N 1
ATOM 682 C CA . VAL A 1 85 ? -3.952 -2.315 2.454 1.00 94.88 85 VAL A CA 1
ATOM 683 C C . VAL A 1 85 ? -4.564 -2.526 1.069 1.00 94.88 85 VAL A C 1
ATOM 685 O O . VAL A 1 85 ? -3.931 -3.159 0.223 1.00 94.88 85 VAL A O 1
ATOM 688 N N . HIS A 1 86 ? -5.737 -1.944 0.806 1.00 92.94 86 HIS A N 1
ATOM 689 C CA . HIS A 1 86 ? -6.421 -2.049 -0.481 1.00 92.94 86 HIS A CA 1
ATOM 690 C C . HIS A 1 86 ? -5.543 -1.574 -1.643 1.00 92.94 86 HIS A C 1
ATOM 692 O O . HIS A 1 86 ? -5.438 -2.261 -2.656 1.00 92.94 86 HIS A O 1
ATOM 698 N N . GLY A 1 87 ? -4.825 -0.458 -1.476 1.00 90.94 87 GLY A N 1
ATOM 699 C CA . GLY A 1 87 ? -3.894 0.054 -2.484 1.00 90.94 87 GLY A CA 1
ATOM 700 C C . GLY A 1 87 ? -2.816 -0.961 -2.886 1.00 90.94 87 GLY A C 1
ATOM 701 O O . GLY A 1 87 ? -2.469 -1.058 -4.063 1.00 90.94 87 GLY A O 1
ATOM 702 N N . ARG A 1 88 ? -2.320 -1.783 -1.947 1.00 94.25 88 ARG A N 1
ATOM 703 C CA . ARG A 1 88 ? -1.371 -2.863 -2.277 1.00 94.25 88 ARG A CA 1
ATOM 704 C C . ARG A 1 88 ? -2.027 -3.994 -3.054 1.00 94.25 88 ARG A C 1
ATOM 706 O O . ARG A 1 88 ? -1.437 -4.463 -4.021 1.00 94.25 88 ARG A O 1
ATOM 713 N N . TYR A 1 89 ? -3.227 -4.415 -2.670 1.00 95.06 89 TYR A N 1
ATOM 714 C CA . TYR A 1 89 ? -3.960 -5.437 -3.422 1.00 95.06 89 TYR A CA 1
ATOM 715 C C . TYR A 1 89 ? -4.308 -4.960 -4.835 1.00 95.06 89 TYR A C 1
ATOM 717 O O . TYR A 1 89 ? -4.114 -5.701 -5.796 1.00 95.06 89 TYR A O 1
ATOM 725 N N . PHE A 1 90 ? -4.710 -3.697 -4.984 1.00 91.38 90 PHE A N 1
ATOM 726 C CA . PHE A 1 90 ? -4.965 -3.082 -6.283 1.00 91.38 90 PHE A CA 1
ATOM 727 C C . PHE A 1 90 ? -3.725 -3.115 -7.192 1.00 91.38 90 PHE A C 1
ATOM 729 O O . PHE A 1 90 ? -3.795 -3.563 -8.342 1.00 91.38 90 PHE A O 1
ATOM 736 N N . LEU A 1 91 ? -2.563 -2.692 -6.676 1.00 94.12 91 LEU A N 1
ATOM 737 C CA . LEU A 1 91 ? -1.311 -2.776 -7.429 1.00 94.12 91 LEU A CA 1
ATOM 738 C C . LEU A 1 91 ? -0.953 -4.229 -7.752 1.00 94.12 91 LEU A C 1
ATOM 740 O O . LEU A 1 91 ? -0.645 -4.530 -8.899 1.00 94.12 91 LEU A O 1
ATOM 744 N N . ALA A 1 92 ? -1.042 -5.143 -6.785 1.00 96.50 92 ALA A N 1
ATOM 745 C CA . ALA A 1 92 ? -0.707 -6.552 -6.982 1.00 96.50 92 ALA A CA 1
ATOM 746 C C . ALA A 1 92 ? -1.561 -7.201 -8.085 1.00 96.50 92 ALA A C 1
ATOM 748 O O . ALA A 1 92 ? -1.029 -7.897 -8.952 1.00 96.50 92 ALA A O 1
ATOM 749 N N . LYS A 1 93 ? -2.858 -6.880 -8.136 1.00 94.62 93 LYS A N 1
ATOM 750 C CA . LYS A 1 93 ? -3.767 -7.325 -9.197 1.00 94.62 93 LYS A CA 1
ATOM 751 C C . LYS A 1 93 ? -3.332 -6.839 -10.583 1.00 94.62 93 LYS A C 1
ATOM 753 O O . LYS A 1 93 ? -3.440 -7.589 -11.549 1.00 94.62 93 LYS A O 1
ATOM 758 N N . SER A 1 94 ? -2.754 -5.639 -10.681 1.00 93.94 94 SER A N 1
ATOM 759 C CA . SER A 1 94 ? -2.189 -5.102 -11.936 1.00 93.94 94 SER A CA 1
ATOM 760 C C . SER A 1 94 ? -0.962 -5.894 -12.428 1.00 93.94 94 SER A C 1
ATOM 762 O O . SER A 1 94 ? -0.621 -5.858 -13.612 1.00 93.94 94 SER A O 1
ATOM 764 N N . PHE A 1 95 ? -0.326 -6.665 -11.541 1.00 96.75 95 PHE A N 1
ATOM 765 C CA . PHE A 1 95 ? 0.737 -7.630 -11.847 1.00 96.75 95 PHE A CA 1
ATOM 766 C C . PHE A 1 95 ? 0.230 -9.083 -11.945 1.00 96.75 95 PHE A C 1
ATOM 768 O O . PHE A 1 95 ? 1.033 -10.010 -11.989 1.00 96.75 95 PHE A O 1
ATOM 775 N N . GLY A 1 96 ? -1.089 -9.305 -11.988 1.00 96.50 96 GLY A N 1
ATOM 776 C CA . GLY A 1 96 ? -1.689 -10.642 -12.085 1.00 96.50 96 GLY A CA 1
ATOM 777 C C . GLY A 1 96 ? -1.756 -11.412 -10.762 1.00 96.50 96 GLY A C 1
ATOM 778 O O . GLY A 1 96 ? -2.105 -12.591 -10.756 1.00 96.50 96 GLY A O 1
ATOM 779 N N . ILE A 1 97 ? -1.451 -10.766 -9.634 1.00 97.56 97 ILE A N 1
ATOM 780 C CA . ILE A 1 97 ? -1.551 -11.359 -8.297 1.00 97.56 97 ILE A CA 1
ATOM 781 C C . ILE A 1 97 ? -2.956 -11.068 -7.758 1.00 97.56 97 ILE A C 1
ATOM 783 O O . ILE A 1 97 ? -3.180 -10.064 -7.082 1.00 97.56 97 ILE A O 1
ATOM 787 N N . ASP A 1 98 ? -3.912 -11.938 -8.090 1.00 95.06 98 ASP A N 1
ATOM 788 C CA . ASP A 1 98 ? -5.314 -11.814 -7.667 1.00 95.06 98 ASP A CA 1
ATOM 789 C C . ASP A 1 98 ? -5.569 -12.657 -6.409 1.00 95.06 98 ASP A C 1
ATOM 791 O O . ASP A 1 98 ? -5.867 -13.851 -6.473 1.00 95.06 98 ASP A O 1
ATOM 795 N N . LEU A 1 99 ? -5.362 -12.041 -5.245 1.00 93.44 99 LEU A N 1
ATOM 796 C CA . LEU A 1 99 ? -5.590 -12.654 -3.938 1.00 93.44 99 LEU A CA 1
ATOM 797 C C . LEU A 1 99 ? -6.821 -12.020 -3.284 1.00 93.44 99 LEU A C 1
ATOM 799 O O . LEU A 1 99 ? -6.977 -10.804 -3.382 1.00 93.44 99 LEU A O 1
ATOM 803 N N . PRO A 1 100 ? -7.652 -12.801 -2.574 1.00 92.25 100 PRO A N 1
ATOM 804 C CA . PRO A 1 100 ? -8.782 -12.240 -1.845 1.00 92.25 100 PRO A CA 1
ATOM 805 C C . PRO A 1 100 ? -8.285 -11.303 -0.739 1.00 92.25 100 PRO A C 1
ATOM 807 O O . PRO A 1 100 ? -7.363 -11.663 -0.001 1.00 92.25 100 PRO A O 1
ATOM 810 N N . SER A 1 101 ? -8.922 -10.140 -0.595 1.00 90.38 101 SER A N 1
ATOM 811 C CA . SER A 1 101 ? -8.671 -9.220 0.515 1.00 90.38 101 SER A CA 1
ATOM 812 C C . SER A 1 101 ? -9.933 -8.963 1.324 1.00 90.38 101 SER A C 1
ATOM 814 O O . SER A 1 101 ? -11.039 -8.853 0.799 1.00 90.38 101 SER A O 1
ATOM 816 N N . ILE A 1 102 ? -9.750 -8.737 2.625 1.00 90.81 102 ILE A N 1
ATOM 817 C CA . ILE A 1 102 ? -10.823 -8.249 3.503 1.00 90.81 102 ILE A CA 1
ATOM 818 C C . ILE A 1 102 ? -11.295 -6.829 3.137 1.00 90.81 102 ILE A C 1
ATOM 820 O O . ILE A 1 102 ? -12.282 -6.342 3.683 1.00 90.81 102 ILE A O 1
ATOM 824 N N . THR A 1 103 ? -10.569 -6.143 2.248 1.00 86.62 103 THR A N 1
ATOM 825 C CA . THR A 1 103 ? -10.854 -4.774 1.802 1.00 86.62 103 THR A CA 1
ATOM 826 C C . THR A 1 103 ? -11.719 -4.708 0.543 1.00 86.62 103 THR A C 1
ATOM 828 O O . THR A 1 103 ? -12.257 -3.642 0.247 1.00 86.62 103 THR A O 1
ATOM 831 N N . ASP A 1 104 ? -11.890 -5.813 -0.189 1.00 86.00 104 ASP A N 1
ATOM 832 C CA . ASP A 1 104 ? -12.413 -5.775 -1.560 1.00 86.00 104 ASP A CA 1
ATOM 833 C C . ASP A 1 104 ? -13.795 -5.118 -1.656 1.00 86.00 104 ASP A C 1
ATOM 835 O O . ASP A 1 104 ? -13.986 -4.203 -2.449 1.00 86.00 104 ASP A O 1
ATOM 839 N N . GLU A 1 105 ? -14.756 -5.511 -0.817 1.00 87.75 105 GLU A N 1
ATOM 840 C CA . GLU A 1 105 ? -16.119 -4.960 -0.872 1.00 87.75 105 GLU A CA 1
ATOM 841 C C . GLU A 1 105 ? -16.211 -3.514 -0.349 1.00 87.75 105 GLU A C 1
ATOM 843 O O . GLU A 1 105 ? -16.951 -2.682 -0.900 1.00 87.75 105 GLU A O 1
ATOM 848 N N . LEU A 1 106 ? -15.441 -3.218 0.704 1.00 86.94 106 LEU A N 1
ATOM 849 C CA . LEU A 1 106 ? -15.440 -1.928 1.398 1.00 86.94 106 LEU A CA 1
ATOM 850 C C . LEU A 1 106 ? -14.862 -0.815 0.526 1.00 86.94 106 LEU A C 1
ATOM 852 O O . LEU A 1 106 ? -15.380 0.298 0.542 1.00 86.94 106 LEU A O 1
ATOM 856 N N . PHE A 1 107 ? -13.829 -1.130 -0.255 1.00 85.56 107 PHE A N 1
ATOM 857 C CA . PHE A 1 107 ? -13.103 -0.163 -1.078 1.00 85.56 107 PHE A CA 1
ATOM 858 C C . PHE A 1 107 ? -13.340 -0.355 -2.585 1.00 85.56 107 PHE A C 1
ATOM 860 O O . PHE A 1 107 ? -12.791 0.396 -3.391 1.00 85.56 107 PHE A O 1
ATOM 867 N N . ALA A 1 108 ? -14.202 -1.302 -2.982 1.00 81.88 108 ALA A N 1
ATOM 868 C CA . ALA A 1 108 ? -14.620 -1.497 -4.370 1.00 81.88 108 ALA A CA 1
ATOM 869 C C . ALA A 1 108 ? -15.037 -0.176 -5.022 1.00 81.88 108 ALA A C 1
ATOM 871 O O . ALA A 1 108 ? -15.787 0.604 -4.436 1.00 81.88 108 ALA A O 1
ATOM 872 N N . ASN A 1 109 ? -14.600 0.044 -6.264 1.00 75.12 109 ASN A N 1
ATOM 873 C CA . ASN A 1 109 ? -14.860 1.275 -7.020 1.00 75.12 109 ASN A CA 1
ATOM 874 C C . ASN A 1 109 ? -14.413 2.548 -6.283 1.00 75.12 109 ASN A C 1
ATOM 876 O O . ASN A 1 109 ? -14.993 3.612 -6.489 1.00 75.12 109 ASN A O 1
ATOM 880 N N . ASN A 1 110 ? -13.400 2.423 -5.423 1.00 71.69 110 ASN A N 1
ATOM 881 C CA . ASN A 1 110 ? -12.830 3.503 -4.635 1.00 71.69 110 ASN A CA 1
ATOM 882 C C . ASN A 1 110 ? -13.859 4.223 -3.736 1.00 71.69 110 ASN A C 1
ATOM 884 O O . ASN A 1 110 ? -13.839 5.443 -3.576 1.00 71.69 110 ASN A O 1
ATOM 888 N N . LYS A 1 111 ? -14.791 3.473 -3.136 1.00 77.56 111 LYS A N 1
ATOM 889 C CA . LYS A 1 111 ? -15.744 4.037 -2.168 1.00 77.56 111 LYS A CA 1
ATOM 890 C C . LYS A 1 111 ? -15.022 4.837 -1.075 1.00 77.56 111 LYS A C 1
ATOM 892 O O . LYS A 1 111 ? -13.967 4.443 -0.574 1.00 77.56 111 LYS A O 1
ATOM 897 N N . GLY A 1 112 ? -15.626 5.966 -0.706 1.00 80.94 112 GLY A N 1
ATOM 898 C CA . GLY A 1 112 ? -15.231 6.731 0.472 1.00 80.94 112 GLY A CA 1
ATOM 899 C C . GLY A 1 112 ? -15.550 5.994 1.770 1.00 80.94 112 GLY A C 1
ATOM 900 O O . GLY A 1 112 ? -15.929 4.822 1.773 1.00 80.94 112 GLY A O 1
ATOM 901 N N . ILE A 1 113 ? -15.395 6.687 2.893 1.00 85.94 113 ILE A N 1
ATOM 902 C CA . ILE A 1 113 ? -15.827 6.138 4.176 1.00 85.94 113 ILE A CA 1
ATOM 903 C C . ILE A 1 113 ? -17.344 5.934 4.184 1.00 85.94 113 ILE A C 1
ATOM 905 O O . ILE A 1 113 ? -18.108 6.771 3.711 1.00 85.94 113 ILE A O 1
ATOM 909 N N . ILE A 1 114 ? -17.762 4.781 4.694 1.00 86.94 114 ILE A N 1
ATOM 910 C CA . ILE A 1 114 ? -19.167 4.419 4.880 1.00 86.94 114 ILE A CA 1
ATOM 911 C C . ILE A 1 114 ? -19.467 4.586 6.364 1.00 86.94 114 ILE A C 1
ATOM 913 O O . ILE A 1 114 ? -18.881 3.875 7.185 1.00 86.94 114 ILE A O 1
ATOM 917 N N . ASP A 1 115 ? -20.335 5.537 6.695 1.00 83.62 115 ASP A N 1
ATOM 918 C CA . ASP A 1 115 ? -20.741 5.774 8.078 1.00 83.62 115 ASP A CA 1
ATOM 919 C C . ASP A 1 115 ? -21.538 4.584 8.635 1.00 83.62 115 ASP A C 1
ATOM 921 O O . ASP A 1 115 ? -22.130 3.797 7.895 1.00 83.62 115 ASP A O 1
ATOM 925 N N . ASP A 1 116 ? -21.497 4.432 9.960 1.00 84.50 116 ASP A N 1
ATOM 926 C CA . ASP A 1 116 ? -22.187 3.385 10.728 1.00 84.50 116 ASP A CA 1
ATOM 927 C C . ASP A 1 116 ? -21.805 1.926 10.390 1.00 84.50 116 ASP A C 1
ATOM 929 O O . ASP A 1 116 ? -22.404 0.982 10.911 1.00 84.50 116 ASP A O 1
ATOM 933 N N . VAL A 1 117 ? -20.759 1.713 9.583 1.00 88.50 117 VAL A N 1
ATOM 934 C CA . VAL A 1 117 ? -20.166 0.393 9.327 1.00 88.50 117 VAL A CA 1
ATOM 935 C C . VAL A 1 117 ? -18.977 0.152 10.252 1.00 88.50 117 VAL A C 1
ATOM 937 O O . VAL A 1 117 ? -18.100 0.999 10.415 1.00 88.50 117 VAL A O 1
ATOM 940 N N . ILE A 1 118 ? -18.906 -1.052 10.824 1.00 90.44 118 ILE A N 1
ATOM 941 C CA . ILE A 1 118 ? -17.725 -1.502 11.564 1.00 90.44 118 ILE A CA 1
ATOM 942 C C . ILE A 1 118 ? -16.703 -2.039 10.565 1.00 90.44 118 ILE A C 1
ATOM 944 O O . ILE A 1 118 ? -16.918 -3.073 9.933 1.00 90.44 118 ILE A O 1
ATOM 948 N N . TYR A 1 119 ? -15.571 -1.349 10.450 1.00 93.88 119 TYR A N 1
ATOM 949 C CA . TYR A 1 119 ? -14.456 -1.813 9.627 1.00 93.88 119 TYR A CA 1
ATOM 950 C C . TYR A 1 119 ? -13.743 -3.000 10.297 1.00 93.88 119 TYR A C 1
ATOM 952 O O . TYR A 1 119 ? -13.767 -3.096 11.531 1.00 93.88 119 TYR A O 1
ATOM 960 N N . PRO A 1 120 ? -13.063 -3.869 9.522 1.00 95.62 120 PRO A N 1
ATOM 961 C CA . PRO A 1 120 ? -12.250 -4.960 10.051 1.00 95.62 120 PRO A CA 1
ATOM 962 C C . PRO A 1 120 ? -11.272 -4.538 11.153 1.00 95.62 120 PRO A C 1
ATOM 964 O O . PRO A 1 120 ? -10.918 -3.361 11.307 1.00 95.62 120 PRO A O 1
ATOM 967 N N . ALA A 1 121 ? -10.820 -5.513 11.943 1.00 96.31 121 ALA A N 1
ATOM 968 C CA . ALA A 1 121 ? -9.866 -5.228 12.998 1.00 96.31 121 ALA A CA 1
ATOM 969 C C . ALA A 1 121 ? -8.488 -4.868 12.439 1.00 96.31 121 ALA A C 1
ATOM 971 O O . ALA A 1 121 ? -8.062 -5.395 11.410 1.00 96.31 121 ALA A O 1
ATOM 972 N N . LEU A 1 122 ? -7.742 -4.020 13.158 1.00 97.00 122 LEU A N 1
ATOM 973 C CA . LEU A 1 122 ? -6.359 -3.702 12.783 1.00 97.00 122 LEU A CA 1
ATOM 974 C C . LEU A 1 122 ? -5.506 -4.972 12.641 1.00 97.00 122 LEU A C 1
ATOM 976 O O . LEU A 1 122 ? -4.654 -5.043 11.761 1.00 97.00 122 LEU A O 1
ATOM 980 N N . ALA A 1 123 ? -5.765 -5.998 13.458 1.00 96.88 123 ALA A N 1
ATOM 981 C CA . ALA A 1 123 ? -5.090 -7.291 13.366 1.00 96.88 123 ALA A CA 1
ATOM 982 C C . ALA A 1 123 ? -5.329 -8.003 12.020 1.00 96.88 123 ALA A C 1
ATOM 984 O O . ALA A 1 123 ? -4.395 -8.596 11.474 1.00 96.88 123 ALA A O 1
ATOM 985 N N . ASP A 1 124 ? -6.538 -7.904 11.462 1.00 97.25 124 ASP A N 1
ATOM 986 C CA . ASP A 1 124 ? -6.878 -8.499 10.168 1.00 97.25 124 ASP A CA 1
ATOM 987 C C . ASP A 1 124 ? -6.190 -7.736 9.032 1.00 97.25 124 ASP A C 1
ATOM 989 O O . ASP A 1 124 ? -5.562 -8.344 8.165 1.00 97.25 124 ASP A O 1
ATOM 993 N N . PHE A 1 125 ? -6.190 -6.400 9.089 1.00 97.12 125 PHE A N 1
ATOM 994 C CA . PHE A 1 125 ? -5.435 -5.585 8.135 1.00 97.12 125 PHE A CA 1
ATOM 995 C C . PHE A 1 125 ? -3.930 -5.857 8.197 1.00 97.12 125 PHE A C 1
ATOM 997 O O . PHE A 1 125 ? -3.277 -5.934 7.161 1.00 97.12 125 PHE A O 1
ATOM 1004 N N . ILE A 1 126 ? -3.365 -6.052 9.391 1.00 97.00 126 ILE A N 1
ATOM 1005 C CA . ILE A 1 126 ? -1.952 -6.414 9.564 1.00 97.00 126 ILE A CA 1
ATOM 1006 C C . ILE A 1 126 ? -1.656 -7.787 8.949 1.00 97.00 126 ILE A C 1
ATOM 1008 O O . ILE A 1 126 ? -0.579 -7.980 8.377 1.00 97.00 126 ILE A O 1
ATOM 1012 N N . LYS A 1 127 ? -2.580 -8.748 9.054 1.00 97.56 127 LYS A N 1
ATOM 1013 C CA . LYS A 1 127 ? -2.444 -10.064 8.416 1.00 97.56 127 LYS A CA 1
ATOM 1014 C C . LYS A 1 127 ? -2.411 -9.928 6.893 1.00 97.56 127 LYS A C 1
ATOM 1016 O O . LYS A 1 127 ? -1.491 -10.452 6.266 1.00 97.56 127 LYS A O 1
ATOM 1021 N N . ASP A 1 128 ? -3.353 -9.181 6.325 1.00 96.94 128 ASP A N 1
ATOM 1022 C CA . ASP A 1 128 ? -3.412 -8.900 4.889 1.00 96.94 128 ASP A CA 1
ATOM 1023 C C . ASP A 1 128 ? -2.166 -8.147 4.410 1.00 96.94 128 ASP A C 1
ATOM 1025 O O . ASP A 1 128 ? -1.552 -8.537 3.418 1.00 96.94 128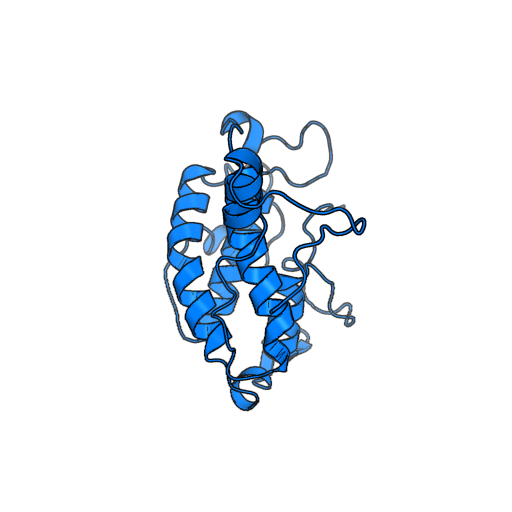 ASP A O 1
ATOM 1029 N N . TRP A 1 129 ? -1.721 -7.139 5.165 1.00 97.31 129 TRP A N 1
ATOM 1030 C CA . TRP A 1 129 ? -0.485 -6.405 4.907 1.00 97.31 129 TRP A CA 1
ATOM 1031 C C . TRP A 1 129 ? 0.709 -7.351 4.831 1.00 97.31 129 TRP A C 1
ATOM 1033 O O . TRP A 1 129 ? 1.412 -7.378 3.824 1.00 97.31 129 TRP A O 1
ATOM 1043 N N . LYS A 1 130 ? 0.925 -8.186 5.852 1.00 96.94 130 LYS A N 1
ATOM 1044 C CA . LYS A 1 130 ? 2.040 -9.146 5.877 1.00 96.94 130 LYS A CA 1
ATOM 1045 C C . LYS A 1 130 ? 1.983 -10.156 4.727 1.00 96.94 130 LYS A C 1
ATOM 1047 O O . LYS A 1 130 ? 3.035 -10.598 4.278 1.00 96.94 130 LYS A O 1
ATOM 1052 N N . ASN A 1 131 ? 0.789 -10.502 4.247 1.00 97.44 131 ASN A N 1
ATOM 1053 C CA . ASN A 1 131 ? 0.611 -11.413 3.120 1.00 97.44 131 ASN A CA 1
ATOM 1054 C C . ASN A 1 131 ? 0.952 -10.759 1.770 1.00 97.44 131 ASN A C 1
ATOM 1056 O O . ASN A 1 131 ? 1.727 -11.316 0.991 1.00 97.44 131 ASN A O 1
ATOM 1060 N N . ILE A 1 132 ? 0.379 -9.586 1.487 1.00 97.69 132 ILE A N 1
ATOM 1061 C CA . ILE A 1 132 ? 0.494 -8.949 0.168 1.00 97.69 132 ILE A CA 1
ATOM 1062 C C . ILE A 1 132 ? 1.839 -8.250 -0.041 1.00 97.69 132 ILE A C 1
ATOM 1064 O O . ILE A 1 132 ? 2.346 -8.208 -1.159 1.00 97.69 132 ILE A O 1
ATOM 1068 N N . SER A 1 133 ? 2.436 -7.731 1.035 1.00 97.00 133 SER A N 1
ATOM 1069 C CA . SER A 1 133 ? 3.645 -6.903 0.971 1.00 97.00 133 SER A CA 1
ATOM 1070 C C . SER A 1 133 ? 4.831 -7.564 0.261 1.00 97.00 133 SER A C 1
ATOM 1072 O O . SER A 1 133 ? 5.320 -6.989 -0.707 1.00 97.00 133 SER A O 1
ATOM 1074 N N . PRO A 1 134 ? 5.292 -8.766 0.663 1.00 96.50 134 PRO A N 1
ATOM 1075 C CA . PRO A 1 134 ? 6.433 -9.397 -0.003 1.00 96.50 134 PRO A CA 1
ATOM 1076 C C . PRO A 1 134 ? 6.137 -9.751 -1.468 1.00 96.50 134 PRO A C 1
ATOM 1078 O O . PRO A 1 134 ? 7.012 -9.631 -2.317 1.00 96.50 134 PRO A O 1
ATOM 1081 N N . LYS A 1 135 ? 4.891 -10.126 -1.789 1.00 97.75 135 LYS A N 1
ATOM 1082 C CA . LYS A 1 135 ? 4.484 -10.500 -3.155 1.00 97.75 135 LYS A CA 1
ATOM 1083 C C . LYS A 1 135 ? 4.501 -9.304 -4.096 1.00 97.75 135 LYS A C 1
ATOM 1085 O O . LYS A 1 135 ? 4.993 -9.388 -5.216 1.00 97.75 135 LYS A O 1
ATOM 1090 N N . LEU A 1 136 ? 3.967 -8.176 -3.631 1.00 97.69 136 LEU A N 1
ATOM 1091 C CA . LEU A 1 136 ? 3.991 -6.946 -4.407 1.00 97.69 136 LEU A CA 1
ATOM 1092 C C . LEU A 1 136 ? 5.414 -6.375 -4.491 1.00 97.69 136 LEU A C 1
ATOM 1094 O O . LEU A 1 136 ? 5.786 -5.877 -5.545 1.00 97.69 136 LEU A O 1
ATOM 1098 N N . GLN A 1 137 ? 6.223 -6.473 -3.432 1.00 96.88 137 GLN A N 1
ATOM 1099 C CA . GLN A 1 137 ? 7.630 -6.059 -3.476 1.00 96.88 137 GLN A CA 1
ATOM 1100 C C . GLN A 1 137 ? 8.406 -6.808 -4.567 1.00 96.88 137 GLN A C 1
ATOM 1102 O O . GLN A 1 137 ? 9.114 -6.175 -5.349 1.00 96.88 137 GLN A O 1
ATOM 1107 N N . GLU A 1 138 ? 8.238 -8.130 -4.655 1.00 96.69 138 GLU A N 1
ATOM 1108 C CA . GLU A 1 138 ? 8.835 -8.954 -5.710 1.00 96.69 138 GLU A CA 1
ATOM 1109 C C . GLU A 1 138 ? 8.393 -8.481 -7.104 1.00 96.69 138 GLU A C 1
ATOM 1111 O O . GLU A 1 138 ? 9.237 -8.182 -7.950 1.00 96.69 138 GLU A O 1
ATOM 1116 N N . ALA A 1 139 ? 7.084 -8.310 -7.315 1.00 98.00 139 ALA A N 1
ATOM 1117 C CA . ALA A 1 139 ? 6.535 -7.852 -8.591 1.00 98.00 139 ALA A CA 1
ATOM 1118 C C . ALA A 1 139 ? 7.042 -6.455 -9.001 1.00 98.00 139 ALA A C 1
ATOM 1120 O O . ALA A 1 139 ? 7.415 -6.244 -10.153 1.00 98.00 139 ALA A O 1
ATOM 1121 N N . LEU A 1 140 ? 7.102 -5.506 -8.060 1.00 97.44 140 LEU A N 1
ATOM 1122 C CA . LEU A 1 140 ? 7.613 -4.152 -8.306 1.00 97.44 140 LEU A CA 1
ATOM 1123 C C . LEU A 1 140 ? 9.118 -4.149 -8.607 1.00 97.44 140 LEU A C 1
ATOM 1125 O O . LEU A 1 140 ? 9.569 -3.374 -9.448 1.00 97.44 140 LEU A O 1
ATOM 1129 N N . THR A 1 141 ? 9.886 -5.032 -7.965 1.00 96.75 141 THR A N 1
ATOM 1130 C CA . THR A 1 141 ? 11.327 -5.194 -8.225 1.00 96.75 141 THR A CA 1
ATOM 1131 C C . THR A 1 141 ? 11.577 -5.735 -9.633 1.00 96.75 141 THR A C 1
ATOM 1133 O O . THR A 1 141 ? 12.512 -5.312 -10.313 1.00 96.75 141 THR A O 1
ATOM 1136 N N . GLN A 1 142 ? 10.729 -6.650 -10.101 1.00 97.12 142 GLN A N 1
ATOM 1137 C CA . GLN A 1 142 ? 10.846 -7.284 -11.417 1.00 97.12 142 GLN A CA 1
ATOM 1138 C C . GLN A 1 142 ? 10.174 -6.486 -12.549 1.00 97.12 142 GLN A C 1
ATOM 1140 O O . GLN A 1 142 ? 10.269 -6.872 -13.714 1.00 97.12 142 GLN A O 1
ATOM 1145 N N . ALA A 1 143 ? 9.500 -5.374 -12.238 1.00 98.00 143 ALA A N 1
ATOM 1146 C CA . ALA A 1 143 ? 8.787 -4.578 -13.228 1.00 98.00 143 ALA A CA 1
ATOM 1147 C C . ALA A 1 143 ? 9.746 -4.005 -14.288 1.00 98.00 143 ALA A C 1
ATOM 1149 O O . ALA A 1 143 ? 10.669 -3.245 -13.980 1.00 98.00 143 ALA A O 1
ATOM 1150 N N . THR A 1 144 ? 9.504 -4.361 -15.550 1.00 98.25 144 THR A N 1
ATOM 1151 C CA . THR A 1 144 ? 10.214 -3.814 -16.712 1.00 98.25 144 THR A CA 1
ATOM 1152 C C . THR A 1 144 ? 9.655 -2.447 -17.094 1.00 98.25 144 THR A C 1
ATOM 1154 O O . THR A 1 144 ? 8.512 -2.125 -16.773 1.00 98.25 144 THR A O 1
ATOM 1157 N N . ASP A 1 145 ? 10.423 -1.653 -17.844 1.00 98.31 145 ASP A N 1
ATOM 1158 C CA . ASP A 1 145 ? 9.913 -0.386 -18.383 1.00 98.31 145 ASP A CA 1
ATOM 1159 C C . ASP A 1 145 ? 8.655 -0.590 -19.244 1.00 98.31 145 ASP A C 1
ATOM 1161 O O . ASP A 1 145 ? 7.718 0.190 -19.135 1.00 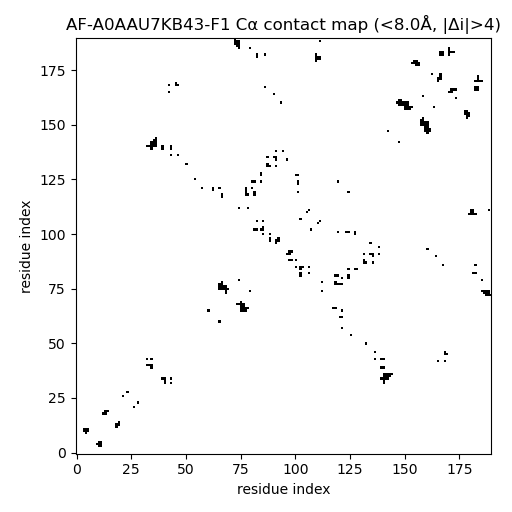98.31 145 ASP A O 1
ATOM 1165 N N . GLU A 1 146 ? 8.581 -1.671 -20.026 1.00 98.19 146 GLU A N 1
ATOM 1166 C CA . GLU A 1 146 ? 7.385 -2.013 -20.810 1.00 98.19 146 GLU A CA 1
ATOM 1167 C C . GLU A 1 146 ? 6.158 -2.243 -19.918 1.00 98.19 146 GLU A C 1
ATOM 1169 O O . GLU A 1 146 ? 5.102 -1.660 -20.160 1.00 98.19 146 GLU A O 1
ATOM 1174 N N . LYS A 1 147 ? 6.307 -3.020 -18.835 1.00 97.88 147 LYS A N 1
ATOM 1175 C CA . LYS A 1 147 ? 5.230 -3.257 -17.865 1.00 97.88 147 LYS A CA 1
ATOM 1176 C C . LYS A 1 147 ? 4.764 -1.954 -17.214 1.00 97.88 147 LYS A C 1
ATOM 1178 O O . LYS A 1 147 ? 3.574 -1.757 -16.990 1.00 97.88 147 LYS A O 1
ATOM 1183 N N . LEU A 1 148 ? 5.697 -1.058 -16.904 1.00 97.81 148 LEU A N 1
ATOM 1184 C CA . LEU A 1 148 ? 5.409 0.234 -16.280 1.00 97.81 148 LEU A CA 1
ATOM 1185 C C . LEU A 1 148 ? 4.632 1.189 -17.201 1.00 97.81 148 LEU A C 1
ATOM 1187 O O . LEU A 1 148 ? 3.894 2.035 -16.695 1.00 97.81 148 LEU A O 1
ATOM 1191 N N . GLU A 1 149 ? 4.758 1.039 -18.521 1.00 97.81 149 GLU A N 1
ATOM 1192 C CA . GLU A 1 149 ? 4.031 1.830 -19.524 1.00 97.81 149 GLU A CA 1
ATOM 1193 C C . GLU A 1 149 ? 2.654 1.250 -19.895 1.00 97.81 149 GLU A C 1
ATOM 1195 O O . GLU A 1 149 ? 1.899 1.891 -20.634 1.00 97.81 149 GLU A O 1
ATOM 1200 N N . GLU A 1 150 ? 2.283 0.076 -19.366 1.00 97.00 150 GLU A N 1
ATOM 1201 C CA . GLU A 1 150 ? 0.946 -0.485 -19.568 1.00 97.00 150 GLU A CA 1
ATOM 1202 C C . GLU A 1 150 ? -0.143 0.499 -19.126 1.00 97.00 150 GLU A C 1
ATOM 1204 O O . GLU A 1 150 ? -0.078 1.109 -18.053 1.00 97.00 150 GLU A O 1
ATOM 1209 N N . LYS A 1 151 ? -1.169 0.638 -19.968 1.00 94.62 151 LYS A N 1
ATOM 1210 C CA . LYS A 1 151 ? -2.297 1.533 -19.726 1.00 94.62 151 LYS A CA 1
ATOM 1211 C C . LYS A 1 151 ? -3.319 0.882 -18.805 1.00 94.62 151 LYS A C 1
ATOM 1213 O O . LYS A 1 151 ? -3.832 -0.201 -19.083 1.00 94.62 151 LYS A O 1
ATOM 1218 N N . LEU A 1 152 ? -3.658 1.585 -17.733 1.00 88.06 152 LEU A N 1
A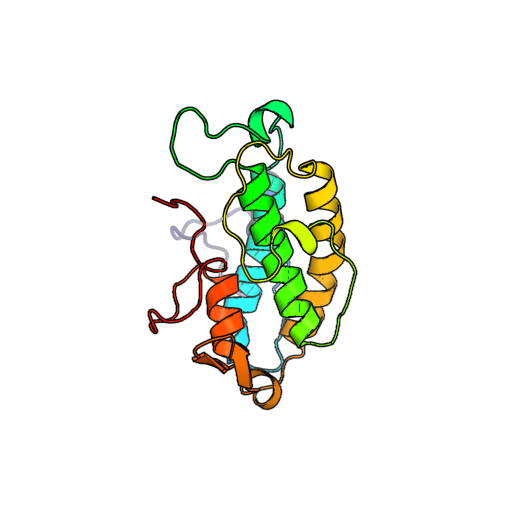TOM 1219 C CA . LEU A 1 152 ? -4.769 1.265 -16.853 1.00 88.06 152 LEU A CA 1
ATOM 1220 C C . LEU A 1 152 ? -5.969 2.127 -17.238 1.00 88.06 152 LEU A C 1
ATOM 1222 O O . LEU A 1 152 ? -5.915 3.358 -17.188 1.00 88.06 152 LEU A O 1
ATOM 1226 N N . ASN A 1 153 ? -7.068 1.460 -17.582 1.00 83.19 153 ASN A N 1
ATOM 1227 C CA . ASN A 1 153 ? -8.346 2.112 -17.827 1.00 83.19 153 ASN A CA 1
ATOM 1228 C C . ASN A 1 153 ? -9.083 2.287 -16.506 1.00 83.19 153 ASN A C 1
ATOM 1230 O O . ASN A 1 153 ? -9.662 1.343 -15.969 1.00 83.19 153 ASN A O 1
ATOM 1234 N N . ILE A 1 154 ? -9.064 3.510 -15.991 1.00 72.81 154 ILE A N 1
ATOM 1235 C CA . ILE A 1 154 ? -9.823 3.902 -14.807 1.00 72.81 154 ILE A CA 1
ATOM 1236 C C . ILE A 1 154 ? -10.991 4.759 -15.303 1.00 72.81 154 ILE A C 1
ATOM 1238 O O . ILE A 1 154 ? -10.823 5.513 -16.263 1.00 72.81 154 ILE A O 1
ATOM 1242 N N . PRO A 1 155 ? -12.199 4.667 -14.720 1.00 70.19 155 PRO A N 1
ATOM 1243 C CA . PRO A 1 155 ? -13.320 5.472 -15.190 1.00 70.19 155 PRO A CA 1
ATOM 1244 C C . PRO A 1 155 ? -12.952 6.963 -15.285 1.00 70.19 155 PRO A C 1
ATOM 1246 O O . PRO A 1 155 ? -12.627 7.593 -14.284 1.00 70.19 155 PRO A O 1
ATOM 1249 N N . GLY A 1 156 ? -12.985 7.516 -16.502 1.00 71.56 156 GLY A N 1
ATOM 1250 C CA . GLY A 1 156 ? -12.707 8.931 -16.772 1.00 71.56 156 GLY A CA 1
ATOM 1251 C C . GLY A 1 156 ? -11.249 9.303 -17.078 1.00 71.56 156 GLY A C 1
ATOM 1252 O O . GLY A 1 156 ? -11.008 10.462 -17.425 1.00 71.56 156 GLY A O 1
ATOM 1253 N N . THR A 1 157 ? -10.289 8.372 -17.004 1.00 75.56 157 THR A N 1
ATOM 1254 C CA . THR A 1 157 ? -8.887 8.650 -17.356 1.00 75.56 157 THR A CA 1
ATOM 1255 C C . THR A 1 157 ? -8.106 7.395 -17.751 1.00 75.56 157 THR A C 1
ATOM 1257 O O . THR A 1 157 ? -8.363 6.296 -17.266 1.00 75.56 157 THR A O 1
ATOM 1260 N N . GLU A 1 158 ? -7.101 7.574 -18.600 1.00 86.06 158 GLU A N 1
ATOM 1261 C CA . GLU A 1 158 ? -6.096 6.554 -18.887 1.00 86.06 158 GLU A CA 1
ATOM 1262 C C . GLU A 1 158 ? -4.780 7.009 -18.257 1.00 86.06 158 GLU A C 1
ATOM 1264 O O . GLU A 1 158 ? -4.340 8.137 -18.488 1.00 86.06 158 GLU A O 1
ATOM 1269 N N . ILE A 1 159 ? -4.174 6.154 -17.439 1.00 88.31 159 ILE A N 1
ATOM 1270 C CA . ILE A 1 159 ? -2.857 6.399 -16.840 1.00 88.31 159 ILE A CA 1
ATOM 1271 C C . ILE A 1 159 ? -1.967 5.181 -17.048 1.00 88.31 159 ILE A C 1
ATOM 1273 O O . ILE A 1 159 ? -2.451 4.070 -17.257 1.00 88.31 159 ILE A O 1
ATOM 1277 N N . THR A 1 160 ? -0.660 5.376 -16.987 1.00 95.00 160 THR A N 1
ATOM 1278 C CA . THR A 1 160 ? 0.308 4.276 -16.963 1.00 95.00 160 THR A CA 1
ATOM 1279 C C . THR A 1 160 ? 0.327 3.589 -15.598 1.00 95.00 160 THR A C 1
ATOM 1281 O O . THR A 1 160 ? 0.009 4.190 -14.564 1.00 95.00 160 THR A O 1
ATOM 1284 N N . LEU A 1 161 ? 0.762 2.329 -15.566 1.00 95.06 161 LEU A N 1
ATOM 1285 C CA . LEU A 1 161 ? 1.013 1.620 -14.313 1.00 95.06 161 LEU A CA 1
ATOM 1286 C C . LEU A 1 161 ? 2.056 2.354 -13.451 1.00 95.06 161 LEU A C 1
ATOM 1288 O O . LEU A 1 161 ? 1.911 2.409 -12.232 1.00 95.06 161 LEU A O 1
ATOM 1292 N N . PHE A 1 162 ? 3.058 2.990 -14.064 1.00 95.25 162 PHE A N 1
ATOM 1293 C CA . PHE A 1 162 ? 4.027 3.831 -13.360 1.00 95.25 162 PHE A CA 1
ATOM 1294 C C . PHE A 1 162 ? 3.379 5.004 -12.610 1.00 95.25 162 PHE A C 1
ATOM 1296 O O . PHE A 1 162 ? 3.683 5.236 -11.439 1.00 95.25 162 PHE A O 1
ATOM 1303 N N . GLU A 1 163 ? 2.472 5.741 -13.256 1.00 91.94 163 GLU A N 1
ATOM 1304 C CA . GLU A 1 163 ? 1.751 6.860 -12.631 1.00 91.94 163 GLU A CA 1
ATOM 1305 C C . GLU A 1 163 ? 0.855 6.385 -11.484 1.00 91.94 163 GLU A C 1
ATOM 1307 O O . GLU A 1 163 ? 0.767 7.040 -10.439 1.00 91.94 163 GLU A O 1
ATOM 1312 N N . MET A 1 164 ? 0.237 5.214 -11.643 1.00 90.62 164 MET A N 1
ATOM 1313 C CA . MET A 1 164 ? -0.543 4.583 -10.585 1.00 90.62 164 MET A CA 1
ATOM 1314 C C . MET A 1 164 ? 0.332 4.193 -9.387 1.00 90.62 164 MET A C 1
ATOM 1316 O O . MET A 1 164 ? 0.031 4.573 -8.256 1.00 90.62 164 MET A O 1
ATOM 1320 N N . ILE A 1 165 ? 1.449 3.497 -9.621 1.00 93.69 165 ILE A N 1
ATOM 1321 C CA . ILE A 1 165 ? 2.426 3.140 -8.581 1.00 93.69 165 ILE A CA 1
ATOM 1322 C C . ILE A 1 165 ? 2.905 4.397 -7.854 1.00 93.69 165 ILE A C 1
ATOM 1324 O O . ILE A 1 165 ? 2.905 4.435 -6.624 1.00 93.69 165 ILE A O 1
ATOM 1328 N N . SER A 1 166 ? 3.261 5.445 -8.601 1.00 91.19 166 SER A N 1
ATOM 1329 C CA . SER A 1 166 ? 3.681 6.720 -8.026 1.00 91.19 166 SER A CA 1
ATOM 1330 C C . SER A 1 166 ? 2.608 7.300 -7.107 1.00 91.19 166 SER A C 1
ATOM 1332 O O . SER A 1 166 ? 2.922 7.692 -5.984 1.00 91.19 166 SER A O 1
ATOM 1334 N N . SER A 1 167 ? 1.347 7.307 -7.540 1.00 84.12 167 SER A N 1
ATOM 1335 C CA . SER A 1 167 ? 0.225 7.828 -6.750 1.00 84.12 167 SER A CA 1
ATOM 1336 C C . SER A 1 167 ? 0.045 7.063 -5.444 1.00 84.12 167 SER A C 1
ATOM 1338 O O . SER A 1 167 ? 0.029 7.663 -4.369 1.00 84.12 167 SER A O 1
ATOM 1340 N N . VAL A 1 168 ? -0.020 5.731 -5.527 1.00 85.94 168 VAL A N 1
ATOM 1341 C CA . VAL A 1 168 ? -0.247 4.856 -4.369 1.00 85.94 168 VAL A CA 1
ATOM 1342 C C . VAL A 1 168 ? 0.919 4.923 -3.381 1.00 85.94 168 VAL A C 1
ATOM 1344 O O . VAL A 1 168 ? 0.695 5.000 -2.176 1.00 85.94 168 VAL A O 1
ATOM 1347 N N . LEU A 1 169 ? 2.165 4.928 -3.866 1.00 88.38 169 LEU A N 1
ATOM 1348 C CA . LEU A 1 169 ? 3.353 4.884 -3.008 1.00 88.38 169 LEU A CA 1
ATOM 1349 C C . LEU A 1 169 ? 3.821 6.245 -2.501 1.00 88.38 169 LEU A C 1
ATOM 1351 O O . LEU A 1 169 ? 4.666 6.279 -1.618 1.00 88.38 169 LEU A O 1
ATOM 1355 N N . THR A 1 170 ? 3.319 7.359 -3.027 1.00 79.88 170 THR A N 1
ATOM 1356 C CA . THR A 1 170 ? 3.660 8.699 -2.507 1.00 79.88 170 THR A CA 1
ATOM 1357 C C . THR A 1 170 ? 2.480 9.392 -1.834 1.00 79.88 170 THR A C 1
ATOM 1359 O O . THR A 1 170 ? 2.648 10.464 -1.257 1.00 79.88 170 THR A O 1
ATOM 1362 N N . GLY A 1 171 ? 1.276 8.816 -1.930 1.00 69.12 171 GLY A N 1
ATOM 1363 C CA . GLY A 1 171 ? 0.037 9.473 -1.517 1.00 69.12 171 GLY A CA 1
ATOM 1364 C C . GLY A 1 171 ? -0.266 10.743 -2.322 1.00 69.12 171 GLY A C 1
ATOM 1365 O O . GLY A 1 171 ? -1.061 11.574 -1.882 1.00 69.12 171 GLY A O 1
ATOM 1366 N N . ARG A 1 172 ? 0.389 10.938 -3.476 1.00 57.47 172 ARG A N 1
ATOM 1367 C CA . ARG A 1 172 ? 0.246 12.134 -4.309 1.00 57.47 172 ARG A CA 1
ATOM 1368 C C . ARG A 1 172 ? -0.986 12.011 -5.202 1.00 57.47 172 ARG A C 1
ATOM 1370 O O . ARG A 1 172 ? -1.209 10.981 -5.830 1.00 57.47 172 ARG A O 1
ATOM 1377 N N . ARG A 1 173 ? -1.735 13.110 -5.337 1.00 53.19 173 ARG A N 1
ATOM 1378 C CA . ARG A 1 173 ? -2.679 13.297 -6.450 1.00 53.19 173 ARG A CA 1
ATOM 1379 C C . ARG A 1 173 ? -1.892 13.311 -7.763 1.00 53.19 173 ARG A C 1
ATOM 1381 O O . ARG A 1 173 ? -1.045 14.187 -7.947 1.00 53.19 173 ARG A O 1
ATOM 1388 N N . THR A 1 174 ? -2.176 12.404 -8.695 1.00 45.66 174 THR A N 1
ATOM 1389 C CA . THR A 1 174 ? -1.842 12.671 -10.101 1.00 45.66 174 THR A CA 1
ATOM 1390 C C . THR A 1 174 ? -2.574 13.931 -10.540 1.00 45.66 174 THR A C 1
ATOM 1392 O O . THR A 1 174 ? -3.732 14.139 -10.190 1.00 45.66 174 THR A O 1
ATOM 1395 N N . VAL A 1 175 ? -1.881 14.767 -11.307 1.00 39.75 175 VAL A N 1
ATOM 1396 C CA . VAL A 1 175 ? -2.268 16.141 -11.673 1.00 39.75 175 VAL A CA 1
ATOM 1397 C C . VAL A 1 175 ? -3.542 16.215 -12.535 1.00 39.75 175 VAL A C 1
ATOM 1399 O O . VAL A 1 175 ? -4.060 17.300 -12.769 1.00 39.75 175 VAL A O 1
ATOM 1402 N N . SER A 1 176 ? -4.107 15.090 -12.980 1.00 40.62 176 SER A N 1
ATOM 1403 C CA . SER A 1 176 ? -5.456 15.097 -13.542 1.00 40.62 176 SER A CA 1
ATOM 1404 C C . SER A 1 176 ? -6.483 14.993 -12.414 1.00 40.62 176 SER A C 1
ATOM 1406 O O . SER A 1 176 ? -6.625 13.927 -11.811 1.00 40.62 176 SER A O 1
ATOM 1408 N N . ASP A 1 177 ? -7.255 16.055 -12.196 1.00 42.03 177 ASP A N 1
ATOM 1409 C CA . ASP A 1 177 ? -8.429 16.146 -11.304 1.00 42.03 177 ASP A CA 1
ATOM 1410 C C . ASP A 1 177 ? -9.586 15.174 -11.667 1.00 42.03 177 ASP A C 1
ATOM 1412 O O . ASP A 1 177 ? -10.756 15.445 -11.416 1.00 42.03 177 ASP A O 1
ATOM 1416 N N . LYS A 1 178 ? -9.279 14.048 -12.320 1.00 40.75 178 LYS A N 1
ATOM 1417 C CA . LYS A 1 178 ? -10.213 13.127 -12.975 1.00 40.75 178 LYS A CA 1
ATOM 1418 C C . LYS A 1 178 ? -10.169 11.697 -12.451 1.00 40.75 178 LYS A C 1
ATOM 1420 O O . LYS A 1 178 ? -10.957 10.889 -12.927 1.00 40.75 178 LYS A O 1
ATOM 1425 N N . LEU A 1 179 ? -9.283 11.354 -11.512 1.00 43.75 179 LEU A N 1
ATOM 1426 C CA . LEU A 1 179 ? -9.383 10.047 -10.861 1.00 43.75 179 LEU A CA 1
ATOM 1427 C C . LEU A 1 179 ? -10.553 10.093 -9.870 1.00 43.75 179 LEU A C 1
ATOM 1429 O O . LEU A 1 179 ? -10.475 10.872 -8.915 1.00 43.75 179 LEU A O 1
ATOM 1433 N N . PRO A 1 180 ? -11.626 9.302 -10.069 1.00 39.34 180 PRO A N 1
ATOM 1434 C CA . PRO A 1 180 ? -12.686 9.187 -9.082 1.00 39.34 180 PRO A CA 1
ATOM 1435 C C . PRO A 1 180 ? -12.070 8.687 -7.770 1.00 39.34 180 PRO A C 1
ATOM 1437 O O . PRO A 1 180 ? -11.562 7.568 -7.696 1.00 39.34 180 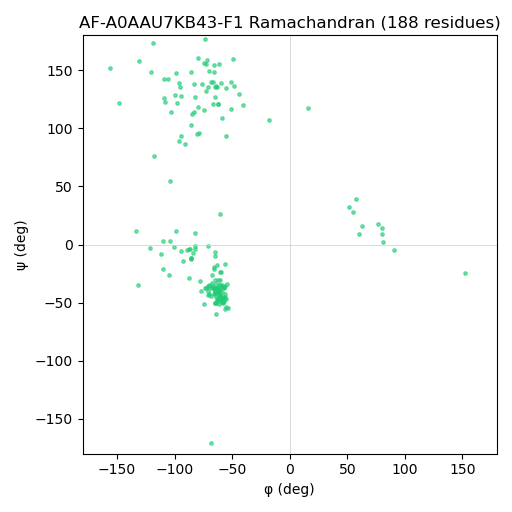PRO A O 1
ATOM 1440 N N . CYS A 1 181 ? -12.024 9.622 -6.815 1.00 40.75 181 CYS A N 1
ATOM 1441 C CA . CYS A 1 181 ? -11.891 9.496 -5.364 1.00 40.75 181 CYS A CA 1
ATOM 1442 C C . CYS A 1 181 ? -11.417 8.135 -4.839 1.00 40.75 181 CYS A C 1
ATOM 1444 O O . CYS A 1 181 ? -12.170 7.197 -4.933 1.00 40.75 181 CYS A O 1
ATOM 1446 N N . GLY A 1 182 ? -10.255 8.050 -4.168 1.00 44.34 182 GLY A N 1
ATOM 1447 C CA . GLY A 1 182 ? -10.004 6.996 -3.159 1.00 44.34 182 GLY A CA 1
ATOM 1448 C C . GLY A 1 182 ? -8.551 6.566 -2.931 1.00 44.34 182 GLY A C 1
ATOM 1449 O O . GLY A 1 182 ? -8.220 6.159 -1.825 1.00 44.34 182 GLY A O 1
ATOM 1450 N N . LEU A 1 183 ? -7.647 6.738 -3.901 1.00 42.91 183 LEU A N 1
ATOM 1451 C CA . LEU A 1 183 ? -6.231 6.344 -3.731 1.00 42.91 183 LEU A CA 1
ATOM 1452 C C . LEU A 1 183 ? -5.308 7.487 -3.249 1.00 42.91 183 LEU A C 1
ATOM 1454 O O . LEU A 1 183 ? -4.140 7.255 -2.947 1.00 42.91 183 LEU A O 1
ATOM 1458 N N . GLY A 1 184 ? -5.832 8.717 -3.137 1.00 42.06 184 GLY A N 1
ATOM 1459 C CA . GLY A 1 184 ? -5.068 9.925 -2.772 1.00 42.06 184 GLY A CA 1
ATOM 1460 C C . GLY A 1 184 ? -5.701 10.823 -1.699 1.00 42.06 184 GLY A C 1
ATOM 1461 O O . GLY A 1 184 ? -5.242 11.946 -1.508 1.00 42.06 184 GLY A O 1
ATOM 1462 N N . TYR A 1 185 ? -6.749 10.365 -1.005 1.00 46.25 185 TYR A N 1
ATOM 1463 C CA . TYR A 1 185 ? -7.433 11.127 0.052 1.00 46.25 185 TYR A CA 1
ATOM 1464 C C . TYR A 1 185 ? -7.310 10.394 1.386 1.00 46.25 185 TYR A C 1
ATOM 1466 O O . TYR A 1 185 ? -8.241 9.747 1.854 1.00 46.25 185 TYR A O 1
ATOM 1474 N N . TRP A 1 186 ? -6.130 10.473 1.997 1.00 49.50 186 TRP A N 1
ATOM 1475 C CA . TRP A 1 186 ? -5.855 9.774 3.255 1.00 49.50 186 TRP A CA 1
ATOM 1476 C C . TRP A 1 186 ? -6.318 10.523 4.506 1.00 49.50 186 TRP A C 1
ATOM 1478 O O . TRP A 1 186 ? -6.225 9.962 5.592 1.00 49.50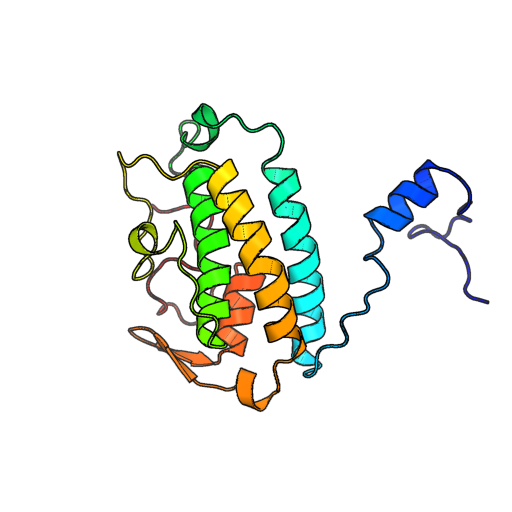 186 TRP A O 1
ATOM 1488 N N . VAL A 1 187 ? -6.776 11.779 4.395 1.00 45.12 187 VAL A N 1
ATOM 1489 C CA . VAL A 1 187 ? -6.886 12.635 5.591 1.00 45.12 187 VAL A CA 1
ATOM 1490 C C . VAL A 1 187 ? -8.224 13.367 5.743 1.00 45.12 187 VAL A C 1
ATOM 1492 O O . VAL A 1 187 ? -8.674 13.496 6.876 1.00 45.12 187 VAL A O 1
ATOM 1495 N N . ILE A 1 188 ? -8.903 13.818 4.679 1.00 38.94 188 ILE A N 1
ATOM 1496 C CA . ILE A 1 188 ? -10.138 14.617 4.827 1.00 38.94 188 ILE A CA 1
ATOM 1497 C C . ILE A 1 188 ? -11.092 14.348 3.654 1.00 38.94 188 ILE A C 1
ATOM 1499 O O . ILE A 1 188 ? -10.713 14.542 2.498 1.00 38.94 188 ILE A O 1
ATOM 1503 N N . GLN A 1 189 ? -12.308 13.895 3.961 1.00 44.34 189 GLN A N 1
ATOM 1504 C CA . GLN A 1 189 ? -13.472 13.988 3.077 1.00 44.34 189 GLN A CA 1
ATOM 1505 C C . GLN A 1 189 ? -14.393 15.045 3.705 1.00 44.34 189 GLN A C 1
ATOM 1507 O O . GLN A 1 189 ? -14.693 14.944 4.895 1.00 44.34 189 GLN A O 1
ATOM 1512 N N . GLU A 1 190 ? -14.714 16.099 2.949 1.00 44.00 190 GLU A N 1
ATOM 1513 C CA . GLU A 1 190 ? -15.720 17.111 3.320 1.00 44.00 190 GLU A CA 1
ATOM 1514 C C . GLU A 1 190 ? -17.134 16.604 3.032 1.00 44.00 190 GLU A C 1
ATOM 1516 O O . GLU A 1 190 ? -17.300 15.898 2.008 1.00 44.00 190 GLU A O 1
#

Sequence (190 aa):
MPLKIDFYGNDVNWNEPLTLFLFNYLTPNDMEVTPTSNRMYAFMVLYEMYTGFLLRALAGIDQKDAQKRLGTTANHMAWITGSVVHGRYFLAKSFGIDLPSITDELFANNKGIIDDVIYPALADFIKDWKNISPKLQEALTQATDEKLEEKLNIPGTEITLFEMISSVLTGRRTVSDKLPCGLGYWVIQE

Nearest PDB structures (foldseek):
  3gor-assembly2_D  TM=6.731E-01  e=4.416E-03  Geobacillus stearothermophilus
  2rd9-assembly3_B  TM=6.268E-01  e=2.304E-02  Halalkalibacterium halodurans C-125
  2qnl-assembly1_A-2  TM=7.461E-01  e=1.488E-01  Cytophaga hutchinsonii ATCC 33406
  6qki-assembly1_B  TM=7.547E-01  e=2.820E-01  Chloracidobacterium thermophilum B
  8vig-assembly1_A  TM=6.679E-01  e=4.556E-01  Geminocystis sp.

Mean predicted aligned error: 10.13 Å